Protein 6L1M (pdb70)

Foldseek 3Di:
DVDQVVVQVVLVVVVVVVVVDDPVQWAWLDDDPFKTKTWHQDPPDRRIKIKMKGKAQAAFPVLVVCCFQDDNVCVLQVQWDDKAFDADDDPFWGWIKIKGPDDPPQHIAMFTKIWGWDDDDQHIKIKIWGDDDDPDDVNHHHKTWHIKIWTWHQDPVGRSMIMIMIMTDIGSDDDDPVVSVSVVVVVSVVVRSVSSNVSD

InterPro domains:
  IPR002913 START domain [PF01852] (18-204)
  IPR002913 START domain [PS50848] (1-205)
  IPR002913 START domain [SM00234] (9-205)
  IPR023393 START-like domain superfamily [G3DSA:3.30.530.20] (8-205)
  IPR042555 StAR-related lipid transfer protein 4 [PTHR47006] (1-205)

GO terms:
  GO:0031410 cytoplasmic vesicle (C, IDA)
  GO:0005737 cytoplasm (C, IDA)
  GO:0005515 protein binding (F, IPI)
  GO:0015485 cholesterol binding (F, IDA)
  GO:0010879 cholesterol transport involved in cholesterol storage (P, IDA)
  GO:0032367 intracellular cholesterol transport (P, IDA)
  GO:0090205 positive regulation of cholesterol metabolic process (P, IDA)
  GO:0120020 cholesterol transfer activity (F, IDA)
  GO:0070508 cholesterol import (P, IDA)
  GO:0070859 positive regulation of bile acid biosynthetic process (P, IDA)
  GO:0005737 cytoplasm (C, EXP)
  GO:0070508 cholesterol import (P, EXP)
  GO:0120020 cholesterol transfer activity (F, EXP)

B-factor: mean 17.95, std 7.2, range [4.24, 49.07]

CATH classification: 3.30.530.20

Structure (mmCIF, N/CA/C/O backbone):
data_6L1M
#
_entry.id   6L1M
#
_cell.length_a   42.914
_cell.length_b   43.357
_cell.length_c   89.798
_cell.angle_alpha   90.000
_cell.angle_beta   90.000
_cell.angle_gamma   90.000
#
_symmetry.space_group_name_H-M   'P 21 21 21'
#
loop_
_entity.id
_entity.type
_entity.pdbx_description
1 polymer 'StAR-related lipid transfer protein 4'
2 water water
#
loop_
_atom_site.group_PDB
_atom_site.id
_atom_site.type_symbol
_atom_site.label_atom_id
_atom_site.label_alt_id
_atom_site.label_comp_id
_atom_site.label_asym_id
_atom_site.label_entity_id
_atom_site.label_seq_id
_atom_site.pdbx_PDB_ins_code
_atom_site.Cartn_x
_atom_site.Cartn_y
_atom_site.Cartn_z
_atom_site.occupancy
_atom_site.B_iso_or_equiv
_atom_site.auth_seq_id
_atom_site.auth_comp_id
_atom_site.auth_asym_id
_atom_site.auth_atom_id
_atom_site.pdbx_PDB_model_num
ATOM 1 N N . LEU A 1 9 ? 12.40405 20.54484 21.69477 1.000 29.31871 4 LEU A N 1
ATOM 2 C CA . LEU A 1 9 ? 13.33336 20.92507 20.64003 1.000 27.59621 4 LEU A CA 1
ATOM 3 C C . LEU A 1 9 ? 13.47473 22.43376 20.55409 1.000 26.43971 4 LEU A C 1
ATOM 4 O O . LEU A 1 9 ? 12.48979 23.16631 20.56375 1.000 34.67032 4 LEU A O 1
ATOM 9 N N . SER A 1 10 ? 14.71314 22.89224 20.45668 1.000 23.86289 5 SER A N 1
ATOM 10 C CA . SER A 1 10 ? 14.98709 24.31363 20.33300 1.000 24.94598 5 SER A CA 1
ATOM 11 C C . SER A 1 10 ? 15.14520 24.75180 18.88610 1.000 28.93707 5 SER A C 1
ATOM 12 O O . SER A 1 10 ? 14.90217 25.92272 18.57104 1.000 28.28153 5 SER A O 1
ATOM 15 N N . ASP A 1 11 ? 15.55141 23.83532 18.00179 1.000 21.62487 6 ASP A N 1
ATOM 16 C CA . ASP A 1 11 ? 15.85954 24.15696 16.60367 1.000 20.22761 6 ASP A CA 1
ATOM 17 C C . ASP A 1 11 ? 15.40867 22.95144 15.77483 1.000 20.72626 6 ASP A C 1
ATOM 18 O O . ASP A 1 11 ? 16.15712 21.98617 15.60393 1.000 19.16280 6 ASP A O 1
ATOM 23 N N . VAL A 1 12 ? 14.17462 23.02271 15.27359 1.000 20.03963 7 VAL A N 1
ATOM 24 C CA . VAL A 1 12 ? 13.57794 21.87367 14.60213 1.000 15.77516 7 VAL A CA 1
ATOM 25 C C . VAL A 1 12 ? 14.29121 21.58319 13.28844 1.000 17.60687 7 VAL A C 1
ATOM 26 O O . VAL A 1 12 ? 14.50970 20.41777 12.93157 1.000 16.76720 7 VAL A O 1
ATOM 30 N N . ALA A 1 13 ? 14.66026 22.63044 12.54481 1.000 17.97041 8 ALA A N 1
ATOM 31 C CA . ALA A 1 13 ? 15.28048 22.43556 11.23736 1.000 18.67332 8 ALA A CA 1
ATOM 32 C C . ALA A 1 13 ? 16.62485 21.73187 11.35378 1.000 17.19744 8 ALA A C 1
ATOM 33 O O . ALA A 1 13 ? 16.92768 20.82215 10.57313 1.000 17.83152 8 ALA A O 1
ATOM 35 N N . SER A 1 14 ? 17.46140 22.17235 12.29605 1.000 15.47346 9 SER A N 1
ATOM 36 C CA . SER A 1 14 ? 18.74792 21.51726 12.51321 1.000 18.31358 9 SER A CA 1
ATOM 37 C C . SER A 1 14 ? 18.56260 20.06788 12.93469 1.000 15.07118 9 SER A C 1
ATOM 38 O O . SER A 1 14 ? 19.29719 19.17901 12.48315 1.000 14.75674 9 SER A O 1
ATOM 41 N N . PHE A 1 15 ? 17.59135 19.81458 13.81331 1.000 15.39031 10 PHE A N 1
ATOM 42 C CA . PHE A 1 15 ? 17.33415 18.45260 14.26526 1.000 14.53574 10 PHE A CA 1
ATOM 43 C C . PHE A 1 15 ? 16.91588 17.56737 13.10109 1.000 12.54181 10 PHE A C 1
ATOM 44 O O . PHE A 1 15 ? 17.40337 16.43738 12.95875 1.000 15.39358 10 PHE A O 1
ATOM 52 N N . ALA A 1 16 ? 16.01814 18.07260 12.25085 1.000 13.28317 11 ALA A N 1
ATOM 53 C CA . ALA A 1 16 ? 15.53418 17.28471 11.12379 1.000 12.17625 11 ALA A CA 1
ATOM 54 C C . ALA A 1 16 ? 16.64972 16.99802 10.12822 1.000 13.52071 11 ALA A C 1
ATOM 55 O O . ALA A 1 16 ? 16.75939 15.87664 9.61510 1.000 13.03243 11 ALA A O 1
ATOM 57 N N . THR A 1 17 ? 17.48995 17.99751 9.85484 1.000 15.03266 12 THR A N 1
ATOM 58 C CA . THR A 1 17 ? 18.60070 17.81575 8.92554 1.000 14.00476 12 THR A CA 1
ATOM 59 C C . THR A 1 17 ? 19.59786 16.78069 9.44102 1.000 11.96049 12 THR A C 1
ATOM 60 O O . THR A 1 17 ? 20.09069 15.94095 8.67699 1.000 13.15044 12 THR A O 1
ATOM 64 N N . LYS A 1 18 ? 19.88705 16.80099 10.74199 1.000 11.83459 13 LYS A N 1
ATOM 65 C CA . LYS A 1 18 ? 20.80394 15.80549 11.28117 1.000 10.67871 13 LYS A CA 1
ATOM 66 C C . LYS A 1 18 ? 20.21415 14.40991 11.17513 1.000 12.35591 13 LYS A C 1
ATOM 67 O O . LYS A 1 18 ? 20.92577 13.45111 10.85648 1.000 11.96409 13 LYS A O 1
ATOM 73 N N . LEU A 1 19 ? 18.91303 14.28014 11.44359 1.000 11.22555 14 LEU A N 1
ATOM 74 C CA . LEU A 1 19 ? 18.26569 12.97400 11.39276 1.000 12.59978 14 LEU A CA 1
ATOM 75 C C . LEU A 1 19 ? 18.25725 12.41566 9.97284 1.000 10.91676 14 LEU A C 1
ATOM 76 O O . LEU A 1 19 ? 18.61115 11.24981 9.74546 1.000 10.71386 14 LEU A O 1
ATOM 81 N N . LYS A 1 20 ? 17.85147 13.24009 9.00626 1.000 9.75586 15 LYS A N 1
ATOM 82 C CA . LYS A 1 20 ? 17.85237 12.81636 7.60888 1.000 11.25830 15 LYS A CA 1
ATOM 83 C C . LYS A 1 20 ? 19.24565 12.36871 7.17029 1.000 13.41619 15 LYS A C 1
ATOM 84 O O . LYS A 1 20 ? 19.40087 11.32867 6.51721 1.000 10.33755 15 LYS A O 1
ATOM 90 N N . ASN A 1 21 ? 20.27537 13.13294 7.52896 1.000 10.97541 16 ASN A N 1
ATOM 91 C CA . ASN A 1 21 ? 21.61438 12.76279 7.09472 1.000 11.43383 16 ASN A CA 1
ATOM 92 C C . ASN A 1 21 ? 22.08385 11.48026 7.75904 1.000 11.60794 16 ASN A C 1
ATOM 93 O O . ASN A 1 21 ? 22.81630 10.69826 7.14375 1.000 11.44808 16 ASN A O 1
ATOM 98 N N . THR A 1 22 ? 21.67631 11.24496 9.00742 1.000 10.29555 17 THR A N 1
ATOM 99 C CA . THR A 1 22 ? 22.01480 9.98511 9.65429 1.000 9.66941 17 THR A CA 1
ATOM 100 C C . THR A 1 22 ? 21.40746 8.80969 8.89414 1.000 10.78515 17 THR A C 1
ATOM 101 O O . THR A 1 22 ? 22.07172 7.79169 8.67549 1.000 10.39216 17 THR A O 1
ATOM 105 N N . LEU A 1 23 ? 20.14887 8.94222 8.45911 1.000 11.33641 18 LEU A N 1
ATOM 106 C CA . LEU A 1 23 ? 19.51292 7.84232 7.74439 1.000 9.94498 18 LEU A CA 1
ATOM 107 C C . LEU A 1 23 ? 20.15785 7.62860 6.38256 1.000 10.80234 18 LEU A C 1
ATOM 108 O O . LEU A 1 23 ? 20.36084 6.48204 5.97001 1.000 10.12519 18 LEU A O 1
ATOM 113 N N . ILE A 1 24 ? 20.52393 8.71169 5.68624 1.000 10.61749 19 ILE A N 1
ATOM 114 C CA . ILE A 1 24 ? 21.21971 8.55036 4.40709 1.000 9.40639 19 ILE A CA 1
ATOM 115 C C . ILE A 1 24 ? 22.55304 7.84350 4.62033 1.000 11.49746 19 ILE A C 1
ATOM 116 O O . ILE A 1 24 ? 22.95378 6.98557 3.82367 1.000 11.92472 19 ILE A O 1
ATOM 121 N N . GLN A 1 25 ? 23.25237 8.17612 5.70876 1.000 10.58650 20 GLN A N 1
ATOM 122 C CA . GLN A 1 25 ? 24.47988 7.45611 6.03600 1.000 11.41295 20 GLN A CA 1
ATOM 123 C C . GLN A 1 25 ? 24.21502 5.96718 6.24594 1.000 10.84491 20 GLN A C 1
ATOM 124 O O . GLN A 1 25 ? 24.96479 5.11942 5.74016 1.000 11.61267 20 GLN A O 1
ATOM 130 N N . TYR A 1 26 ? 23.15234 5.62033 6.97684 1.000 8.85584 21 TYR A N 1
ATOM 131 C CA . TYR A 1 26 ? 22.84363 4.20471 7.16675 1.000 10.48447 21 TYR A CA 1
ATOM 132 C C . TYR A 1 26 ? 22.63036 3.51863 5.82694 1.000 10.36960 21 TYR A C 1
ATOM 133 O O . TYR A 1 26 ? 23.05943 2.37169 5.62365 1.000 11.00405 21 TYR A O 1
ATOM 142 N N . HIS A 1 27 ? 21.93690 4.20047 4.91276 1.000 9.56234 22 HIS A N 1
ATOM 143 C CA . HIS A 1 27 ? 21.59847 3.64138 3.61591 1.000 10.43129 22 HIS A CA 1
ATOM 144 C C . HIS A 1 27 ? 22.83155 3.46053 2.75311 1.000 11.85243 22 HIS A C 1
ATOM 145 O O . HIS A 1 27 ? 22.76264 2.76420 1.73609 1.000 16.32846 22 HIS A O 1
ATOM 152 N N . SER A 1 28 ? 23.95679 4.05014 3.15726 1.000 12.31141 23 SER A N 1
ATOM 153 C CA . SER A 1 28 ? 25.23566 3.91172 2.47658 1.000 13.69910 23 SER A CA 1
ATOM 154 C C . SER A 1 28 ? 26.14583 2.85754 3.09685 1.000 15.69487 23 SER A C 1
ATOM 155 O O . SER A 1 28 ? 27.23237 2.60647 2.55507 1.000 20.67919 23 SER A O 1
ATOM 158 N N . ILE A 1 29 ? 25.75178 2.23935 4.21332 1.000 15.47170 24 ILE A N 1
ATOM 159 C CA . ILE A 1 29 ? 26.60889 1.24297 4.85013 1.000 15.19637 24 ILE A CA 1
ATOM 160 C C . ILE A 1 29 ? 26.73668 0.03248 3.93529 1.000 17.89763 24 ILE A C 1
ATOM 161 O O . ILE A 1 29 ? 25.73992 -0.47612 3.40791 1.000 19.34511 24 ILE A O 1
ATOM 166 N N . GLU A 1 30 ? 27.96996 -0.43184 3.74376 1.000 20.95812 25 GLU A N 1
ATOM 167 C CA . GLU A 1 30 ? 28.28298 -1.48890 2.79138 1.000 25.20221 25 GLU A CA 1
ATOM 168 C C . GLU A 1 30 ? 27.92772 -2.87092 3.33763 1.000 22.82653 25 GLU A C 1
ATOM 169 O O . GLU A 1 30 ? 27.85465 -3.09471 4.55027 1.000 21.44651 25 GLU A O 1
ATOM 175 N N . GLU A 1 31 ? 27.72328 -3.81724 2.41468 1.000 21.87388 26 GLU A N 1
ATOM 176 C CA . GLU A 1 31 ? 27.08718 -5.07151 2.80624 1.000 25.57066 26 GLU A CA 1
ATOM 177 C C . GLU A 1 31 ? 27.96560 -5.92768 3.71158 1.000 25.31168 26 GLU A C 1
ATOM 178 O O . GLU A 1 31 ? 27.42902 -6.75851 4.45327 1.000 24.19709 26 GLU A O 1
ATOM 184 N N . ASP A 1 32 ? 29.28749 -5.73240 3.70878 1.000 21.74974 27 ASP A N 1
ATOM 185 C CA . ASP A 1 32 ? 30.10613 -6.51989 4.62329 1.000 22.58142 27 ASP A CA 1
ATOM 186 C C . ASP A 1 32 ? 29.94084 -6.09454 6.08332 1.000 24.02462 27 ASP A C 1
ATOM 187 O O . ASP A 1 32 ? 30.41106 -6.80768 6.97801 1.000 24.30493 27 ASP A O 1
ATOM 192 N N . LYS A 1 33 ? 29.26745 -4.97663 6.35721 1.000 19.42151 28 LYS A N 1
ATOM 193 C CA . LYS A 1 33 ? 28.95678 -4.61074 7.73031 1.000 17.85202 28 LYS A CA 1
ATOM 194 C C . LYS A 1 33 ? 27.66134 -5.23308 8.23520 1.000 18.49186 28 LYS A C 1
ATOM 195 O O . LYS A 1 33 ? 27.36362 -5.12116 9.42882 1.000 19.96522 28 LYS A O 1
ATOM 201 N N . TRP A 1 34 ? 26.89329 -5.88605 7.37527 1.000 14.73295 29 TRP A N 1
ATOM 202 C CA . TRP A 1 34 ? 25.59082 -6.41821 7.75071 1.000 15.96435 29 TRP A CA 1
ATOM 203 C C . TRP A 1 34 ? 25.65858 -7.93396 7.88096 1.000 19.70768 29 TRP A C 1
ATOM 204 O O . TRP A 1 34 ? 26.35827 -8.59965 7.11061 1.000 21.14702 29 TRP A O 1
ATOM 215 N N . ARG A 1 35 ? 24.91494 -8.47463 8.84179 1.000 15.92591 30 ARG A N 1
ATOM 216 C CA . ARG A 1 35 ? 24.74533 -9.91083 9.01044 1.000 18.20675 30 ARG A CA 1
ATOM 217 C C . ARG A 1 35 ? 23.26865 -10.24427 8.85994 1.000 15.97105 30 ARG A C 1
ATOM 218 O O . ARG A 1 35 ? 22.41348 -9.54342 9.40375 1.000 15.47354 30 ARG A O 1
ATOM 226 N N . VAL A 1 36 ? 22.96215 -11.31384 8.12652 1.000 17.31310 31 VAL A N 1
ATOM 227 C CA . VAL A 1 36 ? 21.56591 -11.69346 7.93643 1.000 13.44609 31 VAL A CA 1
ATOM 228 C C . VAL A 1 36 ? 20.98168 -12.16531 9.26021 1.000 16.45988 31 VAL A C 1
ATOM 229 O O . VAL A 1 36 ? 21.56264 -13.01391 9.95008 1.000 16.80138 31 VAL A O 1
ATOM 233 N N . ALA A 1 37 ? 19.82346 -11.61651 9.62430 1.000 11.97456 32 ALA A N 1
ATOM 234 C CA . ALA A 1 37 ? 19.10604 -12.03200 10.81981 1.000 14.30353 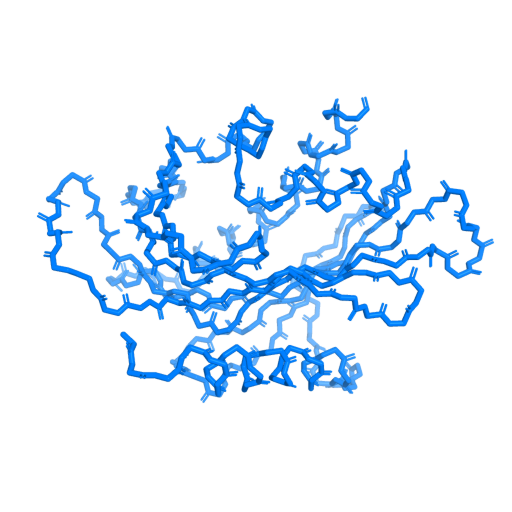32 ALA A CA 1
ATOM 235 C C . ALA A 1 37 ? 17.88236 -12.87878 10.51992 1.000 17.32292 32 ALA A C 1
ATOM 236 O O . ALA A 1 37 ? 17.60404 -13.83233 11.24753 1.000 21.38831 32 ALA A O 1
ATOM 238 N N . LYS A 1 38 ? 17.14207 -12.55720 9.46253 1.000 13.04365 33 LYS A N 1
ATOM 239 C CA . LYS A 1 38 ? 15.96833 -13.33082 9.09085 1.000 14.12739 33 LYS A CA 1
ATOM 240 C C . LYS A 1 38 ? 15.76883 -13.19312 7.59488 1.000 17.56917 33 LYS A C 1
ATOM 241 O O . LYS A 1 38 ? 15.87235 -12.09350 7.05543 1.000 14.96098 33 LYS A O 1
ATOM 247 N N . LYS A 1 39 ? 15.48542 -14.30687 6.92715 1.000 19.88473 34 LYS A N 1
ATOM 248 C CA . LYS A 1 39 ? 15.24650 -14.29739 5.49028 1.000 17.47432 34 LYS A CA 1
ATOM 249 C C . LYS A 1 39 ? 13.97798 -15.08221 5.21312 1.000 20.17714 34 LYS A C 1
ATOM 250 O O . LYS A 1 39 ? 13.88608 -16.25912 5.57482 1.000 22.77960 34 LYS A O 1
ATOM 256 N N . THR A 1 40 ? 12.99622 -14.42577 4.61198 1.000 16.69334 35 THR A N 1
ATOM 257 C CA . THR A 1 40 ? 11.82946 -15.09007 4.05175 1.000 19.23532 35 THR A CA 1
ATOM 258 C C . THR A 1 40 ? 11.92206 -14.99739 2.53609 1.000 20.44255 35 THR A C 1
ATOM 259 O O . THR A 1 40 ? 12.88327 -14.45419 1.98497 1.000 19.28016 35 THR A O 1
ATOM 263 N N . LYS A 1 41 ? 10.91011 -15.52413 1.84642 1.000 18.40933 36 LYS A N 1
ATOM 264 C CA . LYS A 1 41 ? 11.03984 -15.50404 0.39806 1.000 21.55301 36 LYS A CA 1
ATOM 265 C C . LYS A 1 41 ? 10.87849 -14.10745 -0.18802 1.000 22.71614 36 LYS A C 1
ATOM 266 O O . LYS A 1 41 ? 11.26640 -13.89699 -1.34187 1.000 24.50157 36 LYS A O 1
ATOM 272 N N . ASP A 1 42 ? 10.34544 -13.13834 0.56410 1.000 17.99913 37 ASP A N 1
ATOM 273 C CA . ASP A 1 42 ? 10.25233 -11.80266 -0.01287 1.000 19.84509 37 ASP A CA 1
ATOM 274 C C . ASP A 1 42 ? 10.55382 -10.67450 0.96844 1.000 20.13555 37 ASP A C 1
ATOM 275 O O . ASP A 1 42 ? 10.23450 -9.51838 0.66587 1.000 17.74804 37 ASP A O 1
ATOM 280 N N . VAL A 1 43 ? 11.15239 -10.96275 2.12316 1.000 14.29183 38 VAL A N 1
ATOM 281 C CA . VAL A 1 43 ? 11.69812 -9.93409 3.00357 1.000 13.50359 38 VAL A CA 1
ATOM 282 C C . VAL A 1 43 ? 13.02573 -10.45440 3.53593 1.000 14.22725 38 VAL A C 1
ATOM 283 O O . VAL A 1 43 ? 13.13847 -11.63338 3.88452 1.000 17.60683 38 VAL A O 1
ATOM 287 N N . THR A 1 44 ? 14.03479 -9.59096 3.59821 1.000 12.10745 39 THR A N 1
ATOM 288 C CA . THR A 1 44 ? 15.27575 -9.93842 4.27385 1.000 10.50630 39 THR A CA 1
ATOM 289 C C . THR A 1 44 ? 15.53512 -8.92529 5.37531 1.000 12.58312 39 THR A C 1
ATOM 290 O O . THR A 1 44 ? 15.29338 -7.72975 5.19228 1.000 12.86249 39 THR A O 1
ATOM 294 N N . VAL A 1 45 ? 16.01018 -9.41531 6.51885 1.000 10.75546 40 VAL A N 1
ATOM 295 C CA . VAL A 1 45 ? 16.36936 -8.57742 7.66068 1.000 9.23421 40 VAL A CA 1
ATOM 296 C C . VAL A 1 45 ? 17.83927 -8.80675 7.99532 1.000 12.99957 40 VAL A C 1
ATOM 297 O O . VAL A 1 45 ? 18.26368 -9.95354 8.17983 1.000 13.37473 40 VAL A O 1
ATOM 301 N N . TRP A 1 46 ? 18.61151 -7.72090 8.07371 1.000 9.99533 41 TRP A N 1
ATOM 302 C CA . TRP A 1 46 ? 20.00503 -7.76980 8.50743 1.000 11.29447 41 TRP A CA 1
ATOM 303 C C . TRP A 1 46 ? 20.18724 -7.02049 9.82438 1.000 11.88819 41 TRP A C 1
ATOM 304 O O . TRP A 1 46 ? 19.33936 -6.22831 10.23786 1.000 12.13433 41 TRP A O 1
ATOM 315 N N . ARG A 1 47 ? 21.31934 -7.27257 10.47958 1.000 9.94364 42 ARG A N 1
ATOM 316 C CA . ARG A 1 47 ? 21.62234 -6.66020 11.76930 1.000 14.53697 42 ARG A CA 1
ATOM 317 C C . ARG A 1 47 ? 23.08197 -6.22154 11.78952 1.000 13.03147 42 ARG A C 1
ATOM 318 O O . ARG A 1 47 ? 23.93835 -6.86267 11.17632 1.000 12.96441 42 ARG A O 1
ATOM 326 N N . LYS A 1 48 ? 23.36464 -5.12500 12.49490 1.000 11.54300 43 LYS A N 1
ATOM 327 C CA . LYS A 1 48 ? 24.73954 -4.74351 12.80893 1.000 11.84851 43 LYS A CA 1
ATOM 328 C C . LYS A 1 48 ? 24.75592 -4.07922 14.17702 1.000 10.61025 43 LYS A C 1
ATOM 329 O O . LYS A 1 48 ? 23.71681 -3.61741 14.65486 1.000 10.71957 43 LYS A O 1
ATOM 335 N N . PRO A 1 49 ? 25.90940 -4.03331 14.84614 1.000 12.03166 44 PRO A N 1
ATOM 336 C CA . PRO A 1 49 ? 25.95225 -3.33004 16.13533 1.000 12.31242 44 PRO A CA 1
ATOM 337 C C . PRO A 1 49 ? 25.65566 -1.84856 15.95253 1.000 12.68018 44 PRO A C 1
ATOM 338 O O . PRO A 1 49 ? 26.06537 -1.22856 14.97006 1.000 13.92686 44 PRO A O 1
ATOM 342 N N . SER A 1 50 ? 24.92751 -1.29233 16.91370 1.000 13.79389 45 SER A N 1
ATOM 343 C CA . SER A 1 50 ? 24.55712 0.11630 16.89875 1.000 10.67097 45 SER A CA 1
ATOM 344 C C . SER A 1 50 ? 25.66412 0.98621 17.47621 1.000 12.95709 45 SER A C 1
ATOM 345 O O . SER A 1 50 ? 26.33990 0.59336 18.42585 1.000 14.96851 45 SER A O 1
ATOM 348 N N . GLU A 1 51 ? 25.81987 2.18764 16.92600 1.000 15.75787 46 GLU A N 1
ATOM 349 C CA . GLU A 1 51 ? 26.68003 3.20133 17.52217 1.000 18.17828 46 GLU A CA 1
ATOM 350 C C . GLU A 1 51 ? 25.93126 4.09512 18.49973 1.000 17.85088 46 GLU A C 1
ATOM 351 O O . GLU A 1 51 ? 26.53119 5.02521 19.05657 1.000 19.57497 46 GLU A O 1
ATOM 357 N N . GLU A 1 52 ? 24.63892 3.83803 18.72131 1.000 15.00223 47 GLU A N 1
ATOM 358 C CA . GLU A 1 52 ? 23.79565 4.71909 19.50948 1.000 14.90235 47 GLU A CA 1
ATOM 359 C C . GLU A 1 52 ? 23.46249 4.16762 20.88510 1.000 14.26220 47 GLU A C 1
ATOM 360 O O . GLU A 1 52 ? 23.04276 4.94110 21.75178 1.000 16.43698 47 GLU A O 1
ATOM 366 N N . PHE A 1 53 ? 23.61566 2.86355 21.09607 1.000 12.87324 48 PHE A N 1
ATOM 367 C CA . PHE A 1 53 ? 23.31686 2.23089 22.37728 1.000 16.97584 48 PHE A CA 1
ATOM 368 C C . PHE A 1 53 ? 23.93238 0.83692 22.35325 1.000 12.75784 48 PHE A C 1
ATOM 369 O O . PHE A 1 53 ? 24.64860 0.47130 21.41302 1.000 15.35035 48 PHE A O 1
ATOM 377 N N . ASN A 1 54 ? 23.68378 0.07175 23.42198 1.000 15.05637 49 ASN A N 1
ATOM 378 C CA . ASN A 1 54 ? 24.35104 -1.21646 23.59714 1.000 16.42457 49 ASN A CA 1
ATOM 379 C C . ASN A 1 54 ? 23.82023 -2.31202 22.67593 1.000 20.37757 49 ASN A C 1
ATOM 380 O O . ASN A 1 54 ? 24.40191 -3.40273 22.65236 1.000 28.14273 49 ASN A O 1
ATOM 385 N N . GLY A 1 55 ? 22.77397 -2.04865 21.90010 1.000 14.36667 50 GLY A N 1
ATOM 386 C CA . GLY A 1 55 ? 22.12585 -3.05750 21.07994 1.000 13.13555 50 GLY A CA 1
ATOM 387 C C . GLY A 1 55 ? 22.41168 -2.91622 19.59689 1.000 13.02665 50 GLY A C 1
ATOM 388 O O . GLY A 1 55 ? 23.52688 -2.54694 19.20781 1.000 13.45466 50 GLY A O 1
ATOM 389 N N . TYR A 1 56 ? 21.41934 -3.19934 18.75862 1.000 12.76335 51 TYR A N 1
ATOM 390 C CA . TYR A 1 56 ? 21.65827 -3.40300 17.33728 1.000 13.00001 51 TYR A CA 1
ATOM 391 C C . TYR A 1 56 ? 20.79324 -2.50008 16.47401 1.000 10.62568 51 TYR A C 1
ATOM 392 O O . TYR A 1 56 ? 19.71189 -2.05086 16.87558 1.000 12.15055 51 TYR A O 1
ATOM 401 N N . LEU A 1 57 ? 21.32268 -2.22067 15.28897 1.000 10.99233 52 LEU A N 1
ATOM 402 C CA . LEU A 1 57 ? 20.59849 -1.59670 14.19181 1.000 9.91623 52 LEU A CA 1
ATOM 403 C C . LEU A 1 57 ? 20.16279 -2.68907 13.22507 1.000 11.95291 52 LEU A C 1
ATOM 404 O O . LEU A 1 57 ? 20.98428 -3.51187 12.80528 1.000 11.64873 52 LEU A O 1
ATOM 409 N N . TYR A 1 58 ? 18.87556 -2.70301 12.88456 1.000 9.69658 53 TYR A N 1
ATOM 410 C CA . TYR A 1 58 ? 18.31466 -3.65566 11.92974 1.000 9.24408 53 TYR A CA 1
ATOM 411 C C . TYR A 1 58 ? 17.99083 -2.96423 10.61167 1.000 12.00198 53 TYR A C 1
ATOM 412 O O . TYR A 1 58 ? 17.54226 -1.81735 10.60138 1.000 12.42099 53 TYR A O 1
ATOM 421 N N . LYS A 1 59 ? 18.22093 -3.67495 9.50485 1.000 10.65539 54 LYS A N 1
ATOM 422 C CA . LYS A 1 59 ? 17.85060 -3.23598 8.16157 1.000 9.72300 54 LYS A CA 1
ATOM 423 C C . LYS A 1 59 ? 16.91057 -4.27181 7.56293 1.000 11.81137 54 LYS A C 1
ATOM 424 O O . LYS A 1 59 ? 17.16585 -5.47480 7.66435 1.000 13.15188 54 LYS A O 1
ATOM 430 N N . ALA A 1 60 ? 15.81188 -3.81657 6.95941 1.000 9.49061 55 ALA A N 1
ATOM 431 C CA . ALA A 1 60 ? 14.91198 -4.71789 6.25981 1.000 10.68589 55 ALA A CA 1
ATOM 432 C C . ALA A 1 60 ? 14.73861 -4.22515 4.83436 1.000 10.48666 55 ALA A C 1
ATOM 433 O O . ALA A 1 60 ? 14.78177 -3.02266 4.56767 1.000 10.37934 55 ALA A O 1
ATOM 435 N N . GLN A 1 61 ? 14.55349 -5.16351 3.91448 1.000 10.33906 56 GLN A N 1
ATOM 436 C CA . GLN A 1 61 ? 14.31325 -4.78719 2.53199 1.000 9.37888 56 GLN A CA 1
ATOM 437 C C . GLN A 1 61 ? 13.31386 -5.74440 1.90920 1.000 11.63068 56 GLN A C 1
ATOM 438 O O . GLN A 1 61 ? 13.35255 -6.94980 2.16935 1.000 12.64693 56 GLN A O 1
ATOM 444 N N . GLY A 1 62 ? 12.41822 -5.19301 1.09802 1.000 11.32584 57 GLY A N 1
ATOM 445 C CA . GLY A 1 62 ? 11.44257 -5.99420 0.38701 1.000 11.31282 57 GLY A CA 1
ATOM 446 C C . GLY A 1 62 ? 10.68325 -5.14507 -0.60590 1.000 10.53935 57 GLY A C 1
ATOM 447 O O . GLY A 1 62 ? 10.65106 -3.91514 -0.50846 1.000 10.53606 57 GLY A O 1
ATOM 448 N N . VAL A 1 63 ? 10.06435 -5.81902 -1.55869 1.000 10.88878 58 VAL A N 1
ATOM 449 C CA . VAL A 1 63 ? 9.32225 -5.15168 -2.62481 1.000 11.33359 58 VAL A CA 1
ATOM 450 C C . VAL A 1 63 ? 7.86653 -4.97930 -2.21604 1.000 14.09995 58 VAL A C 1
ATOM 451 O O . VAL A 1 63 ? 7.27705 -5.85100 -1.56235 1.000 16.25900 58 VAL A O 1
ATOM 455 N N . ILE A 1 64 ? 7.28154 -3.84490 -2.60421 1.000 11.48071 59 ILE A N 1
ATOM 456 C CA . ILE A 1 64 ? 5.87380 -3.53311 -2.37821 1.000 11.73276 59 ILE A CA 1
ATOM 457 C C . ILE A 1 64 ? 5.24092 -3.24717 -3.73355 1.000 14.61284 59 ILE A C 1
ATOM 458 O O . ILE A 1 64 ? 5.80912 -2.49296 -4.52776 1.000 13.19984 59 ILE A O 1
ATOM 463 N N . ASP A 1 65 ? 4.06357 -3.83040 -3.99258 1.000 15.48278 60 ASP A N 1
ATOM 464 C CA . ASP A 1 65 ? 3.40178 -3.68119 -5.29846 1.000 18.78219 60 ASP A CA 1
ATOM 465 C C . ASP A 1 65 ? 2.51422 -2.43462 -5.30596 1.000 17.66186 60 ASP A C 1
ATOM 466 O O . ASP A 1 65 ? 1.28562 -2.48979 -5.40880 1.000 21.07265 60 ASP A O 1
ATOM 471 N N . ASP A 1 66 ? 3.17578 -1.28587 -5.20141 1.000 14.95567 61 ASP A N 1
ATOM 472 C CA . ASP A 1 66 ? 2.52758 0.01921 -5.21096 1.000 14.12128 61 ASP A CA 1
ATOM 473 C C . ASP A 1 66 ? 3.61366 1.03728 -5.52762 1.000 12.43151 61 ASP A C 1
ATOM 474 O O . ASP A 1 66 ? 4.79675 0.69962 -5.59193 1.000 12.59857 61 ASP A O 1
ATOM 479 N N . LEU A 1 67 ? 3.19986 2.28581 -5.70921 1.000 13.42287 62 LEU A N 1
ATOM 480 C CA . LEU A 1 67 ? 4.10334 3.38530 -6.01092 1.000 13.32510 62 LEU A CA 1
ATOM 481 C C . LEU A 1 67 ? 4.45679 4.16058 -4.73982 1.000 11.25180 62 LEU A C 1
ATOM 482 O O . LEU A 1 67 ? 3.82609 4.02879 -3.69322 1.000 13.87796 62 LEU A O 1
ATOM 487 N N . VAL A 1 68 ? 5.47190 5.01525 -4.85949 1.000 11.58589 63 VAL A N 1
ATOM 488 C CA . VAL A 1 68 ? 6.16871 5.51050 -3.67304 1.000 12.02506 63 VAL A CA 1
ATOM 489 C C . VAL A 1 68 ? 5.28689 6.43230 -2.83756 1.000 11.84939 63 VAL A C 1
ATOM 490 O O . VAL A 1 68 ? 5.30419 6.37467 -1.59859 1.000 12.24567 63 VAL A O 1
ATOM 494 N N . TYR A 1 69 ? 4.54493 7.33461 -3.48433 1.000 12.58487 64 TYR A N 1
ATOM 495 C CA . TYR A 1 69 ? 3.82113 8.34164 -2.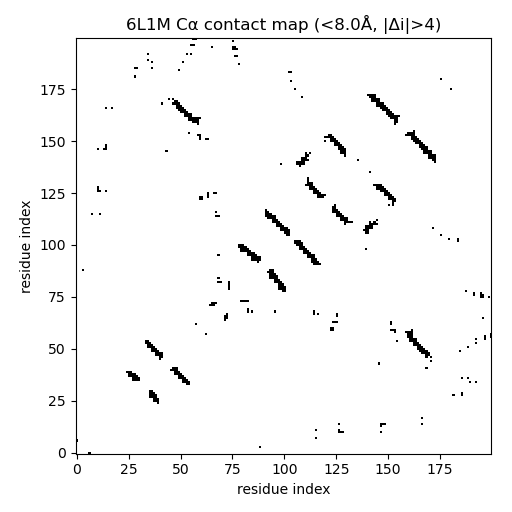71406 1.000 13.17128 64 TYR A CA 1
ATOM 496 C C . TYR A 1 69 ? 2.70763 7.71740 -1.88346 1.000 15.39062 64 TYR A C 1
ATOM 497 O O . TYR A 1 69 ? 2.52226 8.08486 -0.71550 1.000 16.64680 64 TYR A O 1
ATOM 506 N N . SER A 1 70 ? 1.96273 6.76264 -2.45103 1.000 13.06820 65 SER A N 1
ATOM 507 C CA . SER A 1 70 ? 0.90898 6.13023 -1.66573 1.000 15.12654 65 SER A CA 1
ATOM 508 C C . SER A 1 70 ? 1.48403 5.23433 -0.56675 1.000 14.68418 65 SER A C 1
ATOM 509 O O . SER A 1 70 ? 0.91927 5.17399 0.53186 1.000 13.93297 65 SER A O 1
ATOM 512 N N . ILE A 1 71 ? 2.61573 4.56179 -0.81967 1.000 12.52097 66 ILE A N 1
ATOM 513 C CA . ILE A 1 71 ? 3.23691 3.75539 0.23360 1.000 10.58539 66 ILE A CA 1
ATOM 514 C C . ILE A 1 71 ? 3.62017 4.63358 1.41739 1.000 10.82840 66 ILE A C 1
ATOM 515 O O . ILE A 1 71 ? 3.32862 4.30772 2.57719 1.000 12.18388 66 ILE A O 1
ATOM 520 N N . ILE A 1 72 ? 4.30853 5.74476 1.14891 1.000 10.49108 67 ILE A N 1
ATOM 521 C CA . ILE A 1 72 ? 4.76172 6.58117 2.25801 1.000 12.03726 67 ILE A CA 1
ATOM 522 C C . ILE A 1 72 ? 3.57772 7.23604 2.95914 1.000 14.51595 67 ILE A C 1
ATOM 523 O O . ILE A 1 72 ? 3.61289 7.44510 4.17781 1.000 14.28593 67 ILE A O 1
ATOM 528 N N . ASP A 1 73 ? 2.48809 7.52178 2.23248 1.000 14.26643 68 ASP A N 1
ATOM 529 C CA . ASP A 1 73 ? 1.29714 8.02436 2.90995 1.000 14.94277 68 ASP A CA 1
ATOM 530 C C . ASP A 1 73 ? 0.73710 6.99595 3.88701 1.000 13.79922 68 ASP A C 1
ATOM 531 O O . ASP A 1 73 ? 0.21081 7.36410 4.94254 1.000 15.46892 68 ASP A O 1
ATOM 536 N N . HIS A 1 74 ? 0.88542 5.70903 3.57572 1.000 12.31497 69 HIS A N 1
ATOM 537 C CA . HIS A 1 74 ? 0.44761 4.65478 4.48398 1.000 14.54207 69 HIS A CA 1
ATOM 538 C C . HIS A 1 74 ? 1.37085 4.51162 5.68660 1.000 13.76249 69 HIS A C 1
ATOM 539 O O . HIS A 1 74 ? 0.93672 4.03839 6.74282 1.000 14.24229 69 HIS A O 1
ATOM 546 N N . ILE A 1 75 ? 2.63965 4.89721 5.55377 1.000 12.87914 70 ILE A N 1
ATOM 547 C CA . ILE A 1 75 ? 3.61778 4.63999 6.61059 1.000 12.58823 70 ILE A CA 1
ATOM 548 C C . ILE A 1 75 ? 3.71716 5.80557 7.58155 1.000 13.10373 70 ILE A C 1
ATOM 549 O O . ILE A 1 75 ? 3.88516 5.60537 8.79320 1.000 15.53057 70 ILE A O 1
ATOM 554 N N . ARG A 1 76 ? 3.62256 7.02580 7.06352 1.000 14.14542 71 ARG A N 1
ATOM 555 C CA . ARG A 1 76 ? 3.81855 8.20379 7.88821 1.000 15.34988 71 ARG A CA 1
ATOM 556 C C . ARG A 1 76 ? 2.72619 8.28311 8.95262 1.000 14.16709 71 ARG A C 1
ATOM 557 O O . ARG A 1 76 ? 1.66925 7.65809 8.82330 1.000 15.57975 71 ARG A O 1
ATOM 565 N N . PRO A 1 77 ? 2.96742 9.04341 10.01831 1.000 14.59430 72 PRO A N 1
ATOM 566 C CA . PRO A 1 77 ? 1.95403 9.17410 11.07569 1.000 17.17739 72 PRO A CA 1
ATOM 567 C C . PRO A 1 77 ? 0.62894 9.67124 10.51646 1.000 19.47309 72 PRO A C 1
ATOM 568 O O . PRO A 1 77 ? 0.56614 10.69496 9.83023 1.000 22.15461 72 PRO A O 1
ATOM 572 N N . GLY A 1 78 ? -0.42990 8.92017 10.80312 1.000 16.26917 73 GLY A N 1
ATOM 573 C CA . GLY A 1 78 ? -1.74115 9.20315 10.27693 1.000 18.69587 73 GLY A CA 1
ATOM 574 C C . GLY A 1 78 ? -2.70714 8.06832 10.54814 1.000 19.52416 73 GLY A C 1
ATOM 575 O O . GLY A 1 78 ? -2.34509 7.02373 11.10490 1.000 18.15500 73 GLY A O 1
ATOM 576 N N . PRO A 1 79 ? -3.96787 8.25529 10.15849 1.000 21.10348 74 PRO A N 1
ATOM 577 C CA . PRO A 1 79 ? -4.97214 7.21124 10.41804 1.000 21.32317 74 PRO A CA 1
ATOM 578 C C . PRO A 1 79 ? -4.72094 5.92182 9.66565 1.000 16.36487 74 PRO A C 1
ATOM 579 O O . PRO A 1 79 ? -5.07341 4.84614 10.17218 1.000 18.92134 74 PRO A O 1
ATOM 583 N N . SER A 1 80 ? -4.14287 5.99544 8.46536 1.000 17.33163 75 SER A N 1
ATOM 584 C CA . SER A 1 80 ? -3.89924 4.78751 7.68767 1.000 19.75392 75 SER A CA 1
ATOM 585 C C . SER A 1 80 ? -2.91770 3.87246 8.40375 1.000 15.97980 75 SER A C 1
ATOM 586 O O . SER A 1 80 ? -3.18621 2.67702 8.57961 1.000 16.31466 75 SER A O 1
ATOM 589 N N . ARG A 1 81 ? -1.78708 4.43129 8.85302 1.000 14.56167 76 ARG A N 1
ATOM 590 C CA . ARG A 1 81 ? -0.76410 3.63589 9.52877 1.000 14.39523 76 ARG A CA 1
ATOM 591 C C . ARG A 1 81 ? -1.35567 2.84799 10.69035 1.000 12.54363 76 ARG A C 1
ATOM 592 O O . ARG A 1 81 ? -1.11679 1.64072 10.82444 1.000 16.35624 76 ARG A O 1
ATOM 600 N N . LEU A 1 82 ? -2.13359 3.51758 11.54451 1.000 14.62575 77 LEU A N 1
ATOM 601 C CA . LEU A 1 82 ? -2.72943 2.83365 12.68979 1.000 13.36994 77 LEU A CA 1
ATOM 602 C C . LEU A 1 82 ? -3.69542 1.73987 12.25418 1.000 14.78959 77 LEU A C 1
ATOM 603 O O . LEU A 1 82 ? -3.78427 0.69525 12.90748 1.000 17.36944 77 LEU A O 1
ATOM 608 N N . ASP A 1 83 ? -4.38917 1.94072 11.13264 1.000 15.46553 78 ASP A N 1
ATOM 609 C CA . ASP A 1 83 ? -5.39512 0.97924 10.69632 1.000 18.44447 78 ASP A CA 1
ATOM 610 C C . ASP A 1 83 ? -4.76592 -0.33313 10.23253 1.000 19.90864 78 ASP A C 1
ATOM 611 O O . ASP A 1 83 ? -5.24013 -1.41475 10.59623 1.000 18.70150 78 ASP A O 1
ATOM 616 N N . TRP A 1 84 ? -3.71299 -0.27345 9.40605 1.000 15.46288 79 TRP A N 1
ATOM 617 C CA . TRP A 1 84 ? -3.21747 -1.51810 8.81991 1.000 14.28881 79 TRP A CA 1
ATOM 618 C C . TRP A 1 84 ? -2.10462 -2.17444 9.63335 1.000 16.68233 79 TRP A C 1
ATOM 619 O O . TRP A 1 84 ? -1.89742 -3.38694 9.50525 1.000 15.28231 79 TRP A O 1
ATOM 630 N N . ASP A 1 85 ? -1.38262 -1.41553 10.45037 1.000 15.05565 80 ASP A N 1
ATOM 631 C CA . ASP A 1 85 ? -0.22928 -1.94191 11.18293 1.000 13.27660 80 ASP A CA 1
ATOM 632 C C . ASP A 1 85 ? -0.75152 -2.70996 12.39409 1.000 14.26531 80 ASP A C 1
ATOM 633 O O . ASP A 1 85 ? -1.13540 -2.11362 13.40080 1.000 13.98512 80 ASP A O 1
ATOM 638 N N . SER A 1 86 ? -0.71944 -4.04704 12.31976 1.000 14.59054 81 SER A N 1
ATOM 639 C CA . SER A 1 86 ? -1.39706 -4.85126 13.33394 1.000 17.03349 81 SER A CA 1
ATOM 640 C C . SER A 1 86 ? -0.73219 -4.75412 14.70648 1.000 13.55767 81 SER A C 1
ATOM 641 O O . SER A 1 86 ? -1.40923 -4.93109 15.72218 1.000 16.25280 81 SER A O 1
ATOM 644 N N . LEU A 1 87 ? 0.57258 -4.47664 14.76851 1.000 12.91008 82 LEU A N 1
ATOM 645 C CA . LEU A 1 87 ? 1.24416 -4.36040 16.05936 1.000 13.09666 82 LEU A CA 1
ATOM 646 C C . LEU A 1 87 ? 0.92611 -3.04866 16.76384 1.000 13.04325 82 LEU A C 1
ATOM 647 O O . LEU A 1 87 ? 1.00343 -2.98272 17.99357 1.000 12.62058 82 LEU A O 1
ATOM 652 N N . MET A 1 88 ? 0.53001 -2.01929 16.02037 1.000 12.50773 83 MET A N 1
ATOM 653 C CA . MET A 1 88 ? 0.32102 -0.70230 16.60419 1.000 13.71869 83 MET A CA 1
ATOM 654 C C . MET A 1 88 ? -1.07894 -0.61960 17.21370 1.000 13.17005 83 MET A C 1
ATOM 655 O O . MET A 1 88 ? -2.08343 -0.84043 16.52016 1.000 14.10101 83 MET A O 1
ATOM 660 N N . THR A 1 89 ? -1.14366 -0.30616 18.51056 1.000 12.65518 84 THR A N 1
ATOM 661 C CA . THR A 1 89 ? -2.41443 -0.25925 19.22225 1.000 13.01750 84 THR A CA 1
ATOM 662 C C . THR A 1 89 ? -2.94610 1.15103 19.41980 1.000 15.59946 84 THR A C 1
ATOM 663 O O . THR A 1 89 ? -4.13811 1.30795 19.72053 1.000 17.29274 84 THR A O 1
ATOM 667 N N . SER A 1 90 ? -2.11145 2.17310 19.24358 1.000 11.45117 85 SER A N 1
ATOM 668 C CA . SER A 1 90 ? -2.57976 3.55020 19.28376 1.000 10.79169 85 SER A CA 1
ATOM 669 C C . SER A 1 90 ? -1.55442 4.44028 18.60119 1.000 13.11970 85 SER A C 1
ATOM 670 O O . SER A 1 90 ? -0.38024 4.08287 18.46716 1.000 11.39702 85 SER A O 1
ATOM 673 N N . LEU A 1 91 ? -2.02510 5.60562 18.16159 1.000 14.10798 86 LEU A N 1
ATOM 674 C CA . LEU A 1 91 ? -1.17783 6.59042 17.49884 1.000 13.49872 86 LEU A CA 1
ATOM 675 C C . LEU A 1 91 ? -1.75682 7.96343 17.79520 1.000 15.22971 86 LEU A C 1
ATOM 676 O O . LEU A 1 91 ? -2.91640 8.23747 17.46634 1.000 17.30058 86 LEU A O 1
ATOM 681 N N . ASP A 1 92 ? -0.94397 8.82125 18.39654 1.000 14.10441 87 ASP A N 1
ATOM 682 C CA . ASP A 1 92 ? -1.32869 10.18511 18.71751 1.000 14.65928 87 ASP A CA 1
ATOM 683 C C . ASP A 1 92 ? -0.32675 11.15116 18.11446 1.000 14.45125 87 ASP A C 1
ATOM 684 O O . ASP A 1 92 ? 0.87201 10.86459 18.07172 1.000 15.80660 87 ASP A O 1
ATOM 689 N N . ILE A 1 93 ? -0.81718 12.29423 17.64853 1.000 12.80756 88 ILE A N 1
ATOM 690 C CA . ILE A 1 93 ? 0.04954 13.41179 17.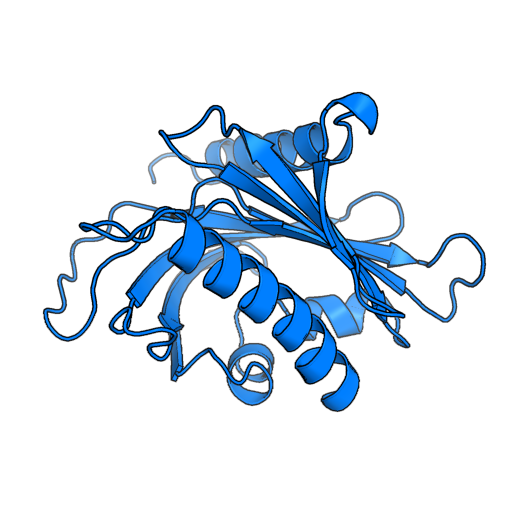28609 1.000 11.99139 88 ILE A CA 1
ATOM 691 C C . ILE A 1 93 ? 0.19317 14.30277 18.51240 1.000 13.12739 88 ILE A C 1
ATOM 692 O O . ILE A 1 93 ? -0.80405 14.75408 19.08462 1.000 14.70685 88 ILE A O 1
ATOM 697 N N . LEU 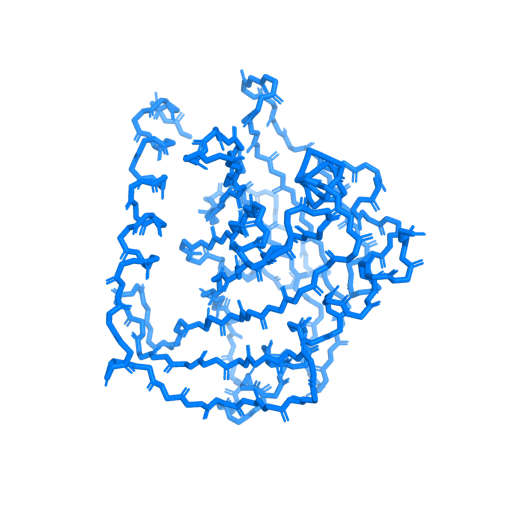A 1 94 ? 1.43347 14.53001 18.94373 1.000 11.66978 89 LEU A N 1
ATOM 698 C CA . LEU A 1 94 ? 1.66696 15.32405 20.14407 1.000 11.07232 89 LEU A CA 1
ATOM 699 C C . LEU A 1 94 ? 1.89836 16.78996 19.81016 1.000 14.01016 89 LEU A C 1
ATOM 700 O O . LEU A 1 94 ? 1.47382 17.67269 20.56509 1.000 15.90098 89 LEU A O 1
ATOM 705 N N . GLU A 1 95 ? 2.56915 17.06161 18.69249 1.000 12.63881 90 GLU A N 1
ATOM 706 C CA . GLU A 1 95 ? 2.82181 18.43253 18.26641 1.000 18.54106 90 GLU A CA 1
ATOM 707 C C . GLU A 1 95 ? 3.16707 18.44119 16.78487 1.000 17.79650 90 GLU A C 1
ATOM 708 O O . GLU A 1 95 ? 3.99651 17.64999 16.34008 1.000 18.02818 90 GLU A O 1
ATOM 714 N N . ASN A 1 96 ? 2.53556 19.32987 16.02913 1.000 13.69950 91 ASN A N 1
ATOM 715 C CA . ASN A 1 96 ? 2.85339 19.51564 14.62176 1.000 14.37427 91 ASN A CA 1
ATOM 716 C C . ASN A 1 96 ? 3.83426 20.66385 14.47558 1.000 18.30309 91 ASN A C 1
ATOM 717 O O . ASN A 1 96 ? 3.66818 21.71018 15.10518 1.000 17.85740 91 ASN A O 1
ATOM 722 N N . PHE A 1 97 ? 4.85048 20.47384 13.63686 1.000 16.66310 92 PHE A N 1
ATOM 723 C CA . PHE A 1 97 ? 5.76852 21.55171 13.29352 1.000 18.54769 92 PHE A CA 1
ATOM 724 C C . PHE A 1 97 ? 5.54522 22.06112 11.87922 1.000 19.53361 92 PHE A C 1
ATOM 725 O O . PHE A 1 97 ? 5.51717 23.27594 11.65199 1.000 22.83113 92 PHE A O 1
ATOM 733 N N . GLU A 1 98 ? 5.40213 21.14843 10.92115 1.000 20.14668 93 GLU A N 1
ATOM 734 C CA . GLU A 1 98 ? 5.13198 21.46740 9.52530 1.000 24.10910 93 GLU A CA 1
ATOM 735 C C . GLU A 1 98 ? 4.24262 20.36505 8.97288 1.000 23.85379 93 GLU A C 1
ATOM 736 O O . GLU A 1 98 ? 3.95568 19.37844 9.65601 1.000 22.15354 93 GLU A O 1
ATOM 742 N N . GLU A 1 99 ? 3.83181 20.51810 7.71053 1.000 24.44303 94 GLU A N 1
ATOM 743 C CA . GLU A 1 99 ? 3.07327 19.45403 7.06365 1.000 21.67357 94 GLU A CA 1
ATOM 744 C C . GLU A 1 99 ? 3.81194 18.12386 7.12947 1.000 26.99186 94 GLU A C 1
ATOM 745 O O . GLU A 1 99 ? 3.18008 17.06542 7.24091 1.000 26.09124 94 GLU A O 1
ATOM 751 N N . ASN A 1 100 ? 5.14542 18.15246 7.07225 1.000 22.34128 95 ASN A N 1
ATOM 752 C CA . ASN A 1 100 ? 5.93573 16.93192 6.97598 1.000 19.38782 95 ASN A CA 1
ATOM 753 C C . ASN A 1 100 ? 6.78847 16.68051 8.21448 1.000 19.46515 95 ASN A C 1
ATOM 754 O O . ASN A 1 100 ? 7.76871 15.93461 8.14378 1.000 14.88182 95 ASN A O 1
ATOM 759 N N . CYS A 1 101 ? 6.43093 17.26733 9.35223 1.000 15.97900 96 CYS A N 1
ATOM 760 C CA . CYS A 1 101 ? 7.29039 17.16897 10.52416 1.000 15.55799 96 CYS A CA 1
ATOM 761 C C . CYS A 1 101 ? 6.45869 17.30310 11.79183 1.000 18.27239 96 CYS A C 1
ATOM 762 O O . CYS A 1 101 ? 5.75186 18.29892 11.97269 1.000 15.57456 96 CYS A O 1
ATOM 765 N N . CYS A 1 102 ? 6.55205 16.31514 12.67677 1.000 13.55805 97 CYS A N 1
ATOM 766 C CA . CYS A 1 102 ? 5.75562 16.36384 13.89345 1.000 12.98450 97 CYS A CA 1
ATOM 767 C C . CYS A 1 102 ? 6.43456 15.55655 14.98424 1.000 13.20124 97 CYS A C 1
ATOM 768 O O . CYS A 1 102 ? 7.42593 14.86588 14.75152 1.000 14.01955 97 CYS A O 1
ATOM 771 N N . VAL A 1 103 ? 5.87572 15.65742 16.18564 1.000 11.89005 98 VAL A N 1
ATOM 772 C CA . VAL A 1 103 ? 6.15650 14.72642 17.27389 1.000 13.34955 98 VAL A CA 1
ATOM 773 C C . VAL A 1 103 ? 4.91920 13.86751 17.45201 1.000 14.16710 98 VAL A C 1
ATOM 774 O O . VAL A 1 103 ? 3.80142 14.39007 17.53858 1.000 17.14139 98 VAL A O 1
ATOM 778 N N . MET A 1 104 ? 5.10537 12.56006 17.49084 1.000 13.09395 99 MET A N 1
ATOM 779 C CA . MET A 1 104 ? 3.97742 11.65794 17.63485 1.000 13.92413 99 MET A CA 1
ATOM 780 C C . MET A 1 104 ? 4.29039 10.63119 18.71161 1.000 14.59780 99 MET A C 1
ATOM 781 O O . MET A 1 104 ? 5.42469 10.50935 19.18452 1.000 13.45035 99 MET A O 1
ATOM 786 N N . ARG A 1 105 ? 3.25685 9.90883 19.12200 1.000 12.81638 100 ARG A N 1
ATOM 787 C CA . ARG A 1 105 ? 3.40507 8.83534 20.09390 1.000 12.02680 100 ARG A CA 1
ATOM 788 C C . ARG A 1 105 ? 2.66879 7.62974 19.54879 1.000 15.57145 100 ARG A C 1
ATOM 789 O O . ARG A 1 105 ? 1.54152 7.76155 19.06632 1.000 18.33195 100 ARG A O 1
ATOM 797 N N . TYR A 1 106 ? 3.30189 6.46380 19.58730 1.000 11.50746 101 TYR A N 1
ATOM 798 C CA . TYR A 1 106 ? 2.57499 5.25432 19.23805 1.000 11.38459 101 TYR A CA 1
ATOM 799 C C . TYR A 1 106 ? 2.86858 4.17425 20.26002 1.000 11.38565 101 TYR A C 1
ATOM 800 O O . TYR A 1 106 ? 3.87749 4.20960 20.97443 1.000 10.93500 101 TYR A O 1
ATOM 809 N N . THR A 1 107 ? 1.95576 3.21444 20.33316 1.000 10.66597 102 THR A N 1
ATOM 810 C CA . THR A 1 107 ? 2.08636 2.11238 21.26546 1.000 10.25393 102 THR A CA 1
ATOM 811 C C . THR A 1 107 ? 2.02614 0.79510 20.50913 1.000 12.18077 102 THR A C 1
ATOM 812 O O . THR A 1 107 ? 1.43171 0.69848 19.43012 1.000 11.37290 102 THR A O 1
ATOM 816 N N . THR A 1 108 ? 2.68313 -0.20834 21.07072 1.000 12.17991 103 THR A N 1
ATOM 817 C CA . THR A 1 108 ? 2.74527 -1.52828 20.47411 1.000 12.98403 103 THR A CA 1
ATOM 818 C C . THR A 1 108 ? 2.12540 -2.53434 21.42857 1.000 13.31772 103 THR A C 1
ATOM 819 O O . THR A 1 108 ? 2.22102 -2.39490 22.65182 1.000 15.61247 103 THR A O 1
ATOM 823 N N . ALA A 1 109 ? 1.49466 -3.54866 20.85792 1.000 13.35676 104 ALA A N 1
ATOM 824 C CA . ALA A 1 109 ? 1.05152 -4.68259 21.65205 1.000 14.44320 104 ALA A CA 1
ATOM 825 C C . ALA A 1 109 ? 2.26294 -5.47400 22.12100 1.000 12.61936 104 ALA A C 1
ATOM 826 O O . ALA A 1 109 ? 3.31180 -5.47557 21.47645 1.000 14.78022 104 ALA A O 1
ATOM 828 N N . GLY A 1 110 ? 2.11272 -6.16410 23.24680 1.000 12.83684 105 GLY A N 1
ATOM 829 C CA . GLY A 1 110 ? 3.17725 -7.03945 23.69974 1.000 12.73379 105 GLY A CA 1
ATOM 830 C C . GLY A 1 110 ? 3.42275 -8.19148 22.74100 1.000 14.33652 105 GLY A C 1
ATOM 831 O O . GLY A 1 110 ? 2.56087 -8.58535 21.95119 1.000 17.08160 105 GLY A O 1
ATOM 832 N N . GLN A 1 111 ? 4.63206 -8.74115 22.81278 1.000 13.51224 106 GLN A N 1
ATOM 833 C CA . GLN A 1 111 ? 4.98957 -9.90431 22.01090 1.000 14.72548 106 GLN A CA 1
ATOM 834 C C . GLN A 1 111 ? 6.16520 -10.60447 22.67581 1.000 18.75437 106 GLN A C 1
ATOM 835 O O . GLN A 1 111 ? 7.01281 -9.96130 23.29781 1.000 15.91171 106 GLN A O 1
ATOM 841 N N . GLY A 1 112 ? 6.21815 -11.92434 22.52087 1.000 16.99217 107 GLY A N 1
ATOM 842 C CA . GLY A 1 112 ? 7.28685 -12.70431 23.11634 1.000 17.30470 107 GLY A CA 1
ATOM 843 C C . GLY A 1 112 ? 7.47499 -12.49725 24.60674 1.000 19.31427 107 GLY A C 1
ATOM 844 O O . GLY A 1 112 ? 8.58860 -12.65218 25.11246 1.000 22.72939 107 GLY A O 1
ATOM 845 N N . GLY A 1 113 ? 6.40775 -12.15464 25.32955 1.000 18.37835 108 GLY A N 1
ATOM 846 C CA . GLY A 1 113 ? 6.53658 -11.88289 26.74476 1.000 20.13352 108 GLY A CA 1
ATOM 847 C C . GLY A 1 113 ? 7.04394 -10.50085 27.08682 1.000 20.69617 108 GLY A C 1
ATOM 848 O O . GLY A 1 113 ? 7.21681 -10.19764 28.27443 1.000 23.17746 108 GLY A O 1
ATOM 849 N N . ILE A 1 114 ? 7.28745 -9.65799 26.09002 1.000 14.93714 111 ILE A N 1
ATOM 850 C CA . ILE A 1 114 ? 7.66152 -8.26537 26.30005 1.000 12.28756 111 ILE A CA 1
ATOM 851 C C . ILE A 1 114 ? 6.38190 -7.44569 26.39232 1.000 13.65902 111 ILE A C 1
ATOM 852 O O . ILE A 1 114 ? 5.53253 -7.51419 25.49730 1.000 13.44298 111 ILE A O 1
ATOM 857 N N . SER A 1 115 ? 6.24214 -6.66632 27.45610 1.000 13.26719 112 SER A N 1
ATOM 858 C CA . SER A 1 115 ? 4.99582 -5.95244 27.70694 1.000 13.97389 112 SER A CA 1
ATOM 859 C C . SER A 1 115 ? 4.89075 -4.73053 26.79927 1.000 12.81999 112 SER A C 1
ATOM 860 O O . SER A 1 115 ? 5.87213 -4.33530 26.15581 1.000 12.34852 112 SER A O 1
ATOM 863 N N . PRO A 1 116 ? 3.70204 -4.11885 26.70993 1.000 11.41339 113 PRO A N 1
ATOM 864 C CA . PRO A 1 116 ? 3.50546 -3.01520 25.75637 1.000 12.67604 113 PRO A CA 1
ATOM 865 C C . PRO A 1 116 ? 4.48720 -1.86565 25.95391 1.000 11.08927 113 PRO A C 1
ATOM 866 O O . PRO A 1 116 ? 4.76274 -1.43654 27.07813 1.000 13.06252 113 PRO A O 1
ATOM 870 N N . ARG A 1 117 ? 4.99479 -1.35803 24.83723 1.000 13.49394 114 ARG A N 1
ATOM 871 C CA . ARG A 1 117 ? 5.84635 -0.18215 24.82228 1.000 10.77382 114 ARG A CA 1
ATOM 872 C C . ARG A 1 117 ? 5.10074 0.99739 24.21127 1.000 11.09553 114 ARG A C 1
ATOM 873 O O . ARG A 1 117 ? 4.18416 0.82534 23.39509 1.000 12.67368 114 ARG A O 1
ATOM 881 N N . GLU A 1 118 ? 5.50192 2.19965 24.61412 1.000 9.71931 115 GLU A N 1
ATOM 882 C CA . GLU A 1 118 ? 5.15028 3.41758 23.90368 1.000 12.20119 115 GLU A CA 1
ATOM 883 C C . GLU A 1 118 ? 6.43068 4.12517 23.48641 1.000 9.72738 115 GLU A C 1
ATOM 884 O O . GLU A 1 118 ? 7.47633 3.97969 24.12287 1.000 11.77668 115 GLU A O 1
ATOM 890 N N . PHE A 1 119 ? 6.34034 4.87537 22.39346 1.000 10.91613 116 PHE A N 1
ATOM 891 C CA . PHE A 1 119 ? 7.46977 5.59316 21.82671 1.000 10.80420 116 PHE A CA 1
ATOM 892 C C . PHE A 1 119 ? 7.00519 6.99695 21.49314 1.000 12.78642 116 PHE A C 1
ATOM 893 O O . PHE A 1 119 ? 5.97196 7.16658 20.84144 1.000 12.70237 116 PHE A O 1
ATOM 901 N N . VAL A 1 120 ? 7.74714 7.99442 21.95424 1.000 9.66984 117 VAL A N 1
ATOM 902 C CA . VAL A 1 120 ? 7.48950 9.38497 21.59693 1.000 12.00948 117 VAL A CA 1
ATOM 903 C C . VAL A 1 120 ? 8.59349 9.79349 20.64394 1.000 12.14955 117 VAL A C 1
ATOM 904 O O . VAL A 1 120 ? 9.76085 9.88235 21.05073 1.000 12.80144 117 VAL A O 1
ATOM 908 N N . ASP A 1 121 ? 8.22870 10.00819 19.37594 1.000 12.20458 118 ASP A N 1
ATOM 909 C CA . ASP A 1 121 ? 9.17431 10.15435 18.27360 1.000 11.59967 118 ASP A CA 1
ATOM 910 C C . ASP A 1 121 ? 8.94542 11.43453 17.47423 1.000 12.87088 118 ASP A C 1
ATOM 911 O O . ASP A 1 121 ? 7.81382 11.77298 17.10571 1.000 12.92170 118 ASP A O 1
ATOM 916 N N . PHE A 1 122 ? 10.04760 12.10870 17.16657 1.000 11.02054 119 PHE A N 1
ATOM 917 C CA . PHE A 1 122 ? 10.09905 13.06907 16.07560 1.000 12.48126 119 PHE A CA 1
ATOM 918 C C . PHE A 1 122 ? 9.93473 12.32693 14.75195 1.000 13.13436 119 PHE A C 1
ATOM 919 O O . PHE A 1 122 ? 10.49579 11.24751 14.56202 1.000 13.55949 119 PHE A O 1
ATOM 927 N N . SER A 1 123 ? 9.13023 12.87686 13.84316 1.000 10.35124 120 SER A N 1
ATOM 928 C CA . SER A 1 123 ? 8.89877 12.24018 12.55082 1.000 12.64429 120 SER A CA 1
ATOM 929 C C . SER A 1 123 ? 9.09563 13.25783 11.43597 1.000 14.77215 120 SER A C 1
ATOM 930 O O . SER A 1 123 ? 8.62012 14.39134 11.53879 1.000 13.83940 120 SER A O 1
ATOM 933 N N . TYR A 1 124 ? 9.77619 12.84821 10.36167 1.000 12.35946 121 TYR A N 1
ATOM 934 C CA . TYR A 1 124 ? 10.11173 13.77513 9.28973 1.000 12.06103 121 TYR A CA 1
ATOM 935 C C . TYR A 1 124 ? 10.08123 13.03803 7.96022 1.000 12.99754 121 TYR A C 1
ATOM 936 O O . TYR A 1 124 ? 10.75475 12.01681 7.80769 1.000 12.93400 121 TYR A O 1
ATOM 945 N N . THR A 1 125 ? 9.32026 13.56115 6.99954 1.000 12.14566 122 THR A N 1
ATOM 946 C CA . THR A 1 125 ? 9.17913 12.93914 5.68742 1.000 13.02188 122 THR A CA 1
ATOM 947 C C . THR A 1 125 ? 9.71767 13.89276 4.62756 1.000 14.13188 122 THR A C 1
ATOM 948 O O . THR A 1 125 ? 9.34375 15.07163 4.59961 1.000 17.29213 122 THR A O 1
ATOM 952 N N . VAL A 1 126 ? 10.59213 13.38913 3.75262 1.000 11.97893 123 VAL A N 1
ATOM 953 C CA . VAL A 1 126 ? 11.34927 14.25047 2.84855 1.000 12.37065 123 VAL A CA 1
ATOM 954 C C . VAL A 1 126 ? 11.63333 13.48917 1.55878 1.000 16.05063 123 VAL A C 1
ATOM 955 O O . VAL A 1 126 ? 11.63788 12.26060 1.52733 1.000 14.36469 123 VAL A O 1
ATOM 959 N N . GLY A 1 127 ? 11.84718 14.22721 0.47341 1.000 14.14733 124 GLY A N 1
ATOM 960 C CA . GLY A 1 127 ? 12.22048 13.58363 -0.76980 1.000 15.36084 124 GLY A CA 1
ATOM 961 C C . GLY A 1 127 ? 13.60720 12.96910 -0.69862 1.000 16.05422 124 GLY A C 1
ATOM 962 O O . GLY A 1 127 ? 14.50310 13.46691 -0.01773 1.000 17.22700 124 GLY A O 1
ATOM 963 N N . TYR A 1 128 ? 13.78629 11.86839 -1.43141 1.000 14.16036 125 TYR A N 1
ATOM 964 C CA . TYR A 1 128 ? 15.07006 11.17282 -1.50217 1.000 12.41576 125 TYR A CA 1
ATOM 965 C C . TYR A 1 128 ? 15.19296 10.52118 -2.87584 1.000 17.60573 125 TYR A C 1
ATOM 966 O O . TYR A 1 128 ? 14.50036 9.54166 -3.16326 1.000 16.67730 125 TYR A O 1
ATOM 975 N N . LYS A 1 129 ? 16.07881 11.05454 -3.71762 1.000 19.72816 126 LYS A N 1
ATOM 976 C CA . LYS A 1 129 ? 16.29379 10.54876 -5.08436 1.000 18.95470 126 LYS A CA 1
ATOM 977 C C . LYS A 1 129 ? 14.93569 10.51569 -5.78587 1.000 16.75424 126 LYS A C 1
ATOM 978 O O . LYS A 1 129 ? 14.21486 11.52184 -5.75586 1.000 21.64752 126 LYS A O 1
ATOM 984 N N . GLU A 1 130 ? 14.53911 9.40448 -6.40641 1.000 16.59427 127 GLU A N 1
ATOM 985 C CA . GLU A 1 130 ? 13.23943 9.33446 -7.05936 1.000 19.77417 127 GLU A CA 1
ATOM 986 C C . GLU A 1 130 ? 12.13914 8.90703 -6.10602 1.000 18.40931 127 GLU A C 1
ATOM 987 O O . GLU A 1 130 ? 11.02685 8.59644 -6.55386 1.000 20.66597 127 GLU A O 1
ATOM 993 N N . GLY A 1 131 ? 12.42112 8.88194 -4.80475 1.000 16.36339 128 GLY A N 1
ATOM 994 C CA . GLY A 1 131 ? 11.42049 8.48481 -3.84205 1.000 14.72843 128 GLY A CA 1
ATOM 995 C C . GLY A 1 131 ? 11.36263 9.34945 -2.60416 1.000 15.04200 128 GLY A C 1
ATOM 996 O O . GLY A 1 131 ? 11.48006 10.57937 -2.67079 1.000 14.82424 128 GLY A O 1
ATOM 997 N N . LEU A 1 132 ? 11.19489 8.70094 -1.45540 1.000 11.38871 129 LEU A N 1
ATOM 998 C CA . LEU A 1 132 ? 10.86430 9.40029 -0.22851 1.000 10.75751 129 LEU A CA 1
ATOM 999 C C . LEU A 1 132 ? 11.53863 8.70491 0.94057 1.000 10.84894 129 LEU A C 1
ATOM 1000 O O . LEU A 1 132 ? 11.79253 7.49920 0.89732 1.000 10.49291 129 LEU A O 1
ATOM 1005 N N . LEU A 1 133 ? 11.83490 9.48613 1.97829 1.000 11.02592 130 LEU A N 1
ATOM 1006 C CA . LEU A 1 133 ? 12.31732 8.97833 3.25703 1.000 9.97031 130 LEU A CA 1
ATOM 1007 C C . LEU A 1 133 ? 11.39029 9.47911 4.35004 1.000 11.01687 130 LEU A C 1
ATOM 1008 O O . LEU A 1 133 ? 11.08481 10.67415 4.41474 1.000 12.70996 130 LEU A O 1
ATOM 1013 N N . SER A 1 134 ? 10.95081 8.57460 5.20975 1.000 10.32428 131 SER A N 1
ATOM 1014 C CA . SER A 1 134 ? 10.20111 8.93824 6.40423 1.000 11.08101 131 SER A CA 1
ATOM 1015 C C . SER A 1 134 ? 11.01371 8.45247 7.59618 1.000 10.39892 131 SER A C 1
ATOM 1016 O O . SER A 1 134 ? 11.12375 7.24304 7.81342 1.000 13.34141 131 SER A O 1
ATOM 1019 N N . CYS A 1 135 ? 11.59603 9.38442 8.35403 1.000 12.24616 132 CYS A N 1
ATOM 1020 C CA . CYS A 1 135 ? 12.54178 9.02705 9.40466 1.000 10.08149 132 CYS A CA 1
ATOM 1021 C C . CYS A 1 135 ? 12.06692 9.52940 10.75727 1.000 11.28170 132 CYS A C 1
ATOM 1022 O O . CYS A 1 135 ? 11.18153 10.37955 10.85165 1.000 14.10191 132 CYS A O 1
ATOM 1025 N N . GLY A 1 136 ? 12.67724 8.98716 11.81378 1.000 9.70195 133 GLY A N 1
ATOM 1026 C CA . GLY A 1 136 ? 12.24340 9.30297 13.16108 1.000 9.48422 133 GLY A CA 1
ATOM 1027 C C . GLY A 1 136 ? 13.32079 9.03771 14.18918 1.000 9.11348 133 GLY A C 1
ATOM 1028 O O . GLY A 1 136 ? 14.31789 8.35548 13.92048 1.000 9.42703 133 GLY A O 1
ATOM 1029 N N . ILE A 1 137 ? 13.10129 9.59138 15.38118 1.000 9.53274 134 ILE A N 1
ATOM 1030 C CA . ILE A 1 137 ? 13.96320 9.37624 16.53990 1.000 8.81776 134 ILE A CA 1
ATOM 1031 C C . ILE A 1 137 ? 13.16009 9.76863 17.77206 1.000 10.81545 134 ILE A C 1
ATOM 1032 O O . ILE A 1 137 ? 12.33385 10.68303 17.72323 1.000 12.01859 134 ILE A O 1
ATOM 1037 N N . SER A 1 138 ? 13.39782 9.06989 18.88199 1.000 11.01719 135 SER A N 1
ATOM 1038 C CA . SER A 1 138 ? 12.69254 9.40107 20.11478 1.000 12.07993 135 SER A CA 1
ATOM 1039 C C . SER A 1 138 ? 13.15082 10.74665 20.67452 1.000 14.70266 135 SER A C 1
ATOM 1040 O O . SER A 1 138 ? 14.28115 11.19351 20.45113 1.000 13.92283 135 SER A O 1
ATOM 1043 N N . LEU A 1 139 ? 12.23702 11.39750 21.39851 1.000 11.84778 136 LEU A N 1
ATOM 1044 C CA . LEU A 1 139 ? 12.47652 12.65947 22.08757 1.000 15.34208 136 LEU A CA 1
ATOM 1045 C C . LEU A 1 139 ? 12.08636 12.50965 23.54781 1.000 18.26683 136 LEU A C 1
ATOM 1046 O O . LEU A 1 139 ? 11.25027 11.67614 23.89675 1.000 17.04445 136 LEU A O 1
ATOM 1051 N N . ASP A 1 140 ? 12.65656 13.36521 24.39676 1.000 17.20079 137 ASP A N 1
ATOM 1052 C CA . ASP A 1 140 ? 12.17280 13.46241 25.76928 1.000 18.36635 137 ASP A CA 1
ATOM 1053 C C . ASP A 1 140 ? 10.72941 13.95503 25.78663 1.000 18.55725 137 ASP A C 1
ATOM 1054 O O . ASP A 1 140 ? 10.33415 14.81030 24.98591 1.000 19.99809 137 ASP A O 1
ATOM 1059 N N . TRP A 1 141 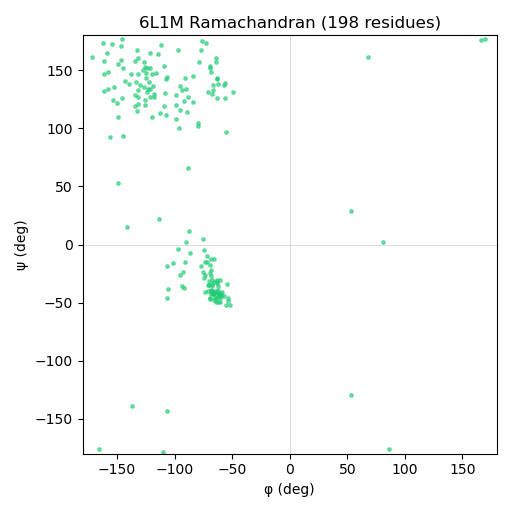? 9.93759 13.41778 26.71033 1.000 17.80225 138 TRP A N 1
ATOM 1060 C CA . TRP A 1 141 ? 8.53303 13.79907 26.77772 1.000 15.14527 138 TRP A CA 1
ATOM 1061 C C . TRP A 1 141 ? 7.98993 13.50399 28.16926 1.000 19.56085 138 TRP A C 1
ATOM 1062 O O . TRP A 1 141 ? 8.18411 12.40150 28.68790 1.000 19.08037 138 TRP A O 1
ATOM 1073 N N . ASP A 1 142 ? 7.26387 14.48012 28.73318 1.000 22.60052 139 ASP A N 1
ATOM 1074 C CA . ASP A 1 142 ? 6.90316 14.48091 30.15314 1.000 27.54636 139 ASP A CA 1
ATOM 1075 C C . ASP A 1 142 ? 5.81270 13.47137 30.48788 1.000 31.16481 139 ASP A C 1
ATOM 1076 O O . ASP A 1 142 ? 5.85621 12.84634 31.55569 1.000 40.60757 139 ASP A O 1
ATOM 1081 N N . GLU A 1 143 ? 4.79643 13.34364 29.63055 1.000 26.34167 140 GLU A N 1
ATOM 1082 C CA . GLU A 1 143 ? 3.66557 12.46770 29.91845 1.000 22.71537 140 GLU A CA 1
ATOM 1083 C C . GLU A 1 143 ? 4.13610 11.04875 30.20681 1.000 22.92061 140 GLU A C 1
ATOM 1084 O O . GLU A 1 143 ? 4.39412 10.27343 29.28182 1.000 30.83091 140 GLU A O 1
ATOM 1090 N N . LYS A 1 144 ? 4.27396 10.70273 31.47962 1.000 23.72612 141 LYS A N 1
ATOM 1091 C CA . LYS A 1 144 ? 4.66371 9.35735 31.87144 1.000 23.66005 141 LYS A CA 1
ATOM 1092 C C . LYS A 1 144 ? 3.40133 8.55989 32.16968 1.000 25.09903 141 LYS A C 1
ATOM 1093 O O . LYS A 1 144 ? 2.64279 8.90268 33.08347 1.000 24.75179 141 LYS A O 1
ATOM 1099 N N . ARG A 1 145 ? 3.16045 7.52384 31.37455 1.000 20.82759 142 ARG A N 1
ATOM 1100 C CA . ARG A 1 145 ? 1.96315 6.70528 31.52366 1.000 21.73482 142 ARG A CA 1
ATOM 1101 C C . ARG A 1 145 ? 2.36622 5.31235 31.99063 1.000 22.85191 142 ARG A C 1
ATOM 1102 O O . ARG A 1 145 ? 3.01927 4.57879 31.23158 1.000 23.84865 142 ARG A O 1
ATOM 1110 N N . PRO A 1 146 ? 2.00884 4.89725 33.20938 1.000 19.11172 143 PRO A N 1
ATOM 1111 C CA . PRO A 1 146 ? 2.44773 3.57810 33.70126 1.000 19.10760 143 PRO A CA 1
ATOM 1112 C C . PRO A 1 146 ? 1.85502 2.40467 32.92713 1.000 19.06025 143 PRO A C 1
ATOM 1113 O O . PRO A 1 146 ? 2.32710 1.26821 33.09168 1.000 18.94652 143 PRO A O 1
ATOM 1117 N N . GLU A 1 147 ? 0.84967 2.64151 32.08507 1.000 16.28899 144 GLU A N 1
ATOM 1118 C CA . GLU A 1 147 ? 0.30438 1.56987 31.26461 1.000 16.57480 144 GLU A CA 1
ATOM 1119 C C . GLU A 1 147 ? 1.27953 1.10199 30.19108 1.000 18.31687 144 GLU A C 1
ATOM 1120 O O . GLU A 1 147 ? 1.09212 0.01439 29.63283 1.000 16.38971 144 GLU A O 1
ATOM 1126 N N . PHE A 1 148 ? 2.29931 1.89391 29.87616 1.000 13.64755 145 PHE A N 1
ATOM 1127 C CA . PHE A 1 148 ? 3.24717 1.54764 28.82518 1.000 13.39663 145 PHE A CA 1
ATOM 1128 C C . PHE A 1 148 ? 4.67079 1.77485 29.29992 1.000 15.32227 145 PHE A C 1
ATOM 1129 O O . PHE A 1 148 ? 4.96302 2.78398 29.94908 1.000 16.47409 145 PHE A O 1
ATOM 1137 N N . VAL A 1 149 ? 5.56002 0.85458 28.93095 1.000 11.20096 146 VAL A N 1
ATOM 1138 C CA . VAL A 1 149 ? 6.99106 1.12545 29.03855 1.000 10.35219 146 VAL A CA 1
ATOM 1139 C C . VAL A 1 149 ? 7.37709 2.14202 27.97408 1.000 9.94287 146 VAL A C 1
ATOM 1140 O O . VAL A 1 149 ? 7.04900 1.97441 26.79316 1.000 12.08019 146 VAL A O 1
ATOM 1144 N N . ARG A 1 150 ? 8.10755 3.18305 28.36999 1.000 10.12253 147 ARG A N 1
ATOM 1145 C CA . ARG A 1 150 ? 8.64712 4.10166 27.36912 1.000 11.86930 147 ARG A CA 1
ATOM 1146 C C . ARG A 1 150 ? 9.89423 3.46235 26.77445 1.000 13.22471 147 ARG A C 1
ATOM 1147 O O . ARG A 1 150 ? 10.95954 3.44710 27.39761 1.000 13.31099 147 ARG A O 1
ATOM 1155 N N . GLY A 1 151 ? 9.75378 2.90744 25.57827 1.000 10.54251 148 GLY A N 1
ATOM 1156 C CA . GLY A 1 151 ? 10.90693 2.50221 24.80650 1.000 11.10949 148 GLY A CA 1
ATOM 1157 C C . GLY A 1 151 ? 11.57265 3.70758 24.18770 1.000 13.01575 148 GLY A C 1
ATOM 1158 O O . GLY A 1 151 ? 11.08489 4.83201 24.28131 1.000 12.90423 148 GLY A O 1
ATOM 1159 N N . TYR A 1 152 ? 12.70981 3.48048 23.53869 1.000 11.53997 149 TYR A N 1
ATOM 1160 C CA . TYR A 1 152 ? 13.44891 4.57235 22.92308 1.000 11.47447 149 TYR A CA 1
ATOM 1161 C C . TYR A 1 152 ? 13.89223 4.17785 21.52353 1.000 10.75893 149 TYR A C 1
ATOM 1162 O O . TYR A 1 152 ? 14.65770 3.22347 21.35588 1.000 12.44411 149 TYR A O 1
ATOM 1171 N N . ASN A 1 153 ? 13.43217 4.92535 20.52530 1.000 9.51892 150 ASN A N 1
ATOM 1172 C CA . ASN A 1 153 ? 13.88938 4.73817 19.15633 1.000 11.56886 150 ASN A CA 1
ATOM 1173 C C . ASN A 1 153 ? 15.11498 5.60962 18.90280 1.000 10.81184 150 ASN A C 1
ATOM 1174 O O . ASN A 1 153 ? 15.02863 6.84135 18.90061 1.000 11.43544 150 ASN A O 1
ATOM 1179 N N . HIS A 1 154 ? 16.25043 4.97119 18.67404 1.000 8.96609 151 HIS A N 1
ATOM 1180 C CA . HIS A 1 154 ? 17.37638 5.65145 18.06285 1.000 8.48129 151 HIS A CA 1
ATOM 1181 C C . HIS A 1 154 ? 17.04308 5.86623 16.58365 1.000 9.56572 151 HIS A C 1
ATOM 1182 O O . HIS A 1 154 ? 15.97494 5.42957 16.12307 1.000 12.43199 151 HIS A O 1
ATOM 1189 N N . PRO A 1 155 ? 17.87779 6.59296 15.82192 1.000 9.34389 152 PRO A N 1
ATOM 1190 C CA . PRO A 1 155 ? 17.47998 6.95899 14.45314 1.000 8.51363 152 PRO A CA 1
ATOM 1191 C C . PRO A 1 155 ? 16.96448 5.76884 13.66040 1.000 9.76172 152 PRO A C 1
ATOM 1192 O O . PRO A 1 155 ? 17.56691 4.69436 13.64716 1.000 9.25262 152 PRO A O 1
ATOM 1196 N N . CYS A 1 156 ? 15.81199 5.96435 13.02757 1.000 9.38715 153 CYS A N 1
ATOM 1197 C CA . CYS A 1 156 ? 15.16333 4.91057 12.26591 1.000 9.38824 153 CYS A CA 1
ATOM 1198 C C . CYS A 1 156 ? 14.44710 5.54922 11.08617 1.000 10.36310 153 CYS A C 1
ATOM 1199 O O . CYS A 1 156 ? 14.33285 6.77539 10.99136 1.000 9.74677 153 CYS A O 1
ATOM 1202 N N . GLY A 1 157 ? 13.95512 4.71727 10.17939 1.000 10.20392 154 GLY A N 1
ATOM 1203 C CA . GLY A 1 157 ? 13.17691 5.27874 9.09417 1.000 11.65722 154 GLY A CA 1
ATOM 1204 C C . GLY A 1 157 ? 12.95733 4.30931 7.95513 1.000 12.09894 154 GLY A C 1
ATOM 1205 O O . GLY A 1 157 ? 13.47869 3.19137 7.93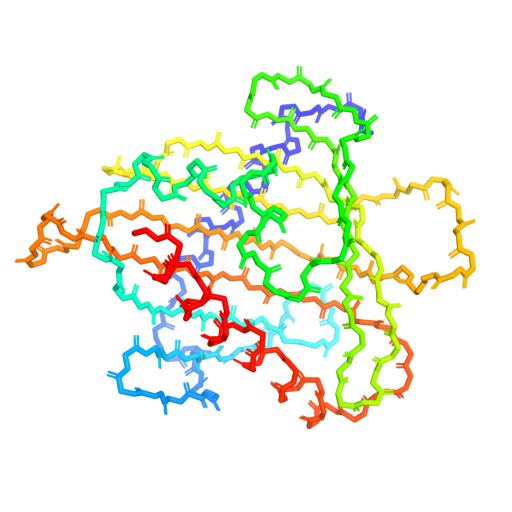125 1.000 12.27870 154 GLY A O 1
ATOM 1206 N N . TRP A 1 158 ? 12.16475 4.78316 6.99133 1.000 9.91260 155 TRP A N 1
ATOM 1207 C CA . TRP A 1 158 ? 11.76291 3.99610 5.82962 1.000 10.47361 155 TRP A CA 1
ATOM 1208 C C . TRP A 1 158 ? 12.11669 4.76739 4.56791 1.000 10.58916 155 TRP A C 1
ATOM 1209 O O . TRP A 1 158 ? 11.63754 5.89414 4.37702 1.000 10.85081 155 TRP A O 1
ATOM 1220 N N . PHE A 1 159 ? 12.96044 4.16376 3.72512 1.000 9.79477 156 PHE A N 1
ATOM 1221 C CA . PHE A 1 159 ? 13.22662 4.63274 2.36320 1.000 9.90943 156 PHE A CA 1
ATOM 1222 C C . PHE A 1 159 ? 12.29998 3.90078 1.40228 1.000 10.49630 156 PHE A C 1
ATOM 1223 O O . PHE A 1 159 ? 12.18859 2.67122 1.45479 1.000 10.07681 156 PHE A O 1
ATOM 1231 N N . CYS A 1 160 ? 11.65707 4.64162 0.50653 1.000 10.02979 157 CYS A N 1
ATOM 1232 C CA . CYS A 1 160 ? 10.79974 4.02474 -0.50101 1.000 11.13566 157 CYS A CA 1
ATOM 1233 C C . CYS A 1 160 ? 11.12876 4.63351 -1.85362 1.000 10.65113 157 CYS A C 1
ATOM 1234 O O . CYS A 1 160 ? 10.93118 5.83432 -2.06351 1.000 12.00272 157 CYS A O 1
ATOM 1237 N N . VAL A 1 161 ? 11.65562 3.81493 -2.75690 1.000 12.02350 158 VAL A N 1
ATOM 1238 C CA . VAL A 1 161 ? 12.07607 4.29620 -4.07134 1.000 11.41884 158 VAL A CA 1
ATOM 1239 C C . VAL A 1 161 ? 11.49703 3.34745 -5.11659 1.000 12.00398 158 VAL A C 1
ATOM 1240 O O . VAL A 1 161 ? 11.11089 2.21586 -4.79330 1.000 11.92672 158 VAL A O 1
ATOM 1244 N N . PRO A 1 162 ? 11.40230 3.78726 -6.37093 1.000 12.48993 159 PRO A N 1
ATOM 1245 C CA . PRO A 1 162 ? 10.93383 2.86400 -7.41105 1.000 13.47229 159 PRO A CA 1
ATOM 1246 C C . PRO A 1 162 ? 11.89240 1.69405 -7.53358 1.000 13.59597 159 PRO A C 1
ATOM 1247 O O . PRO A 1 162 ? 13.11428 1.85479 -7.44825 1.000 15.85033 159 PRO A O 1
ATOM 1251 N N . LEU A 1 163 ? 11.32875 0.50138 -7.68238 1.000 14.27057 160 LEU A N 1
ATOM 1252 C CA . LEU A 1 163 ? 12.15341 -0.68869 -7.82381 1.000 12.48690 160 LEU A CA 1
ATOM 1253 C C . LEU A 1 163 ? 12.98218 -0.57154 -9.09605 1.000 15.93667 160 LEU A C 1
ATOM 1254 O O . LEU A 1 163 ? 12.43876 -0.32012 -10.17139 1.000 16.87602 160 LEU A O 1
ATOM 1259 N N . LYS A 1 164 ? 14.30685 -0.71877 -8.96880 1.000 15.80833 161 LYS A N 1
ATOM 1260 C CA . LYS A 1 164 ? 15.17388 -0.33354 -10.08216 1.000 16.05757 161 LYS A CA 1
ATOM 1261 C C . LYS A 1 164 ? 14.91833 -1.17461 -11.32602 1.000 16.74222 161 LYS A C 1
ATOM 1262 O O . LYS A 1 164 ? 15.06108 -0.67296 -12.45146 1.000 16.88638 161 LYS A O 1
ATOM 1268 N N . ASP A 1 165 ? 14.50616 -2.42730 -11.15916 1.000 18.46767 162 ASP A N 1
ATOM 1269 C CA . ASP A 1 165 ? 14.20952 -3.26940 -12.31078 1.000 16.77083 162 ASP A CA 1
ATOM 1270 C C . ASP A 1 165 ? 12.75037 -3.20650 -12.75083 1.000 16.59970 162 ASP A C 1
ATOM 1271 O O . ASP A 1 165 ? 12.43455 -3.65789 -13.85433 1.000 15.70146 162 ASP A O 1
ATOM 1276 N N . ASN A 1 166 ? 11.84820 -2.68042 -11.92667 1.000 14.67762 163 ASN A N 1
ATOM 1277 C CA . ASN A 1 166 ? 10.46433 -2.51870 -12.36137 1.000 15.40362 163 ASN A CA 1
ATOM 1278 C C . ASN A 1 166 ? 9.81191 -1.41447 -11.54731 1.000 14.80553 163 ASN A C 1
ATOM 1279 O O . ASN A 1 166 ? 9.25603 -1.67812 -10.47569 1.000 15.48988 163 ASN A O 1
ATOM 1284 N N . PRO A 1 167 ? 9.83256 -0.17365 -12.03709 1.000 16.08692 164 PRO A N 1
ATOM 1285 C CA . PRO A 1 167 ? 9.34895 0.94862 -11.22458 1.000 15.36708 164 PRO A CA 1
ATOM 1286 C C . PRO A 1 167 ? 7.83557 1.03432 -11.10965 1.000 12.77201 164 PRO A C 1
ATOM 1287 O O . PRO A 1 167 ? 7.33829 2.00630 -10.52680 1.000 15.38062 164 PRO A O 1
ATOM 1291 N N . ASN A 1 168 ? 7.08109 0.06832 -11.63867 1.000 11.65775 165 ASN A N 1
ATOM 1292 C CA . ASN A 1 168 ? 5.67327 -0.02966 -11.25867 1.000 13.12457 165 ASN A CA 1
ATOM 1293 C C . ASN A 1 168 ? 5.53280 -0.57398 -9.84699 1.000 14.52155 165 ASN A C 1
ATOM 1294 O O . ASN A 1 168 ? 4.45360 -0.47611 -9.25328 1.000 18.55611 165 ASN A O 1
ATOM 1299 N N . GLN A 1 169 ? 6.60180 -1.14629 -9.31110 1.000 13.67241 166 GLN A N 1
ATOM 1300 C CA . GLN A 1 169 ? 6.69644 -1.56839 -7.92289 1.000 13.34060 166 GLN A CA 1
ATOM 1301 C C . GLN A 1 169 ? 7.69664 -0.67201 -7.21387 1.000 13.21722 166 GLN A C 1
ATOM 1302 O O . GLN A 1 169 ? 8.41556 0.10993 -7.84216 1.000 12.44097 166 GLN A O 1
ATOM 1308 N N . SER A 1 170 ? 7.76669 -0.81194 -5.89234 1.000 10.64427 167 SER A N 1
ATOM 1309 C CA . SER A 1 170 ? 8.69935 -0.01804 -5.11190 1.000 10.46709 167 SER A CA 1
ATOM 1310 C C . SER A 1 170 ? 9.55977 -0.90865 -4.23011 1.000 10.65098 167 SER A C 1
ATOM 1311 O O . SER A 1 170 ? 9.12827 -1.97588 -3.78370 1.000 12.78968 167 SER A O 1
ATOM 1314 N N . LEU A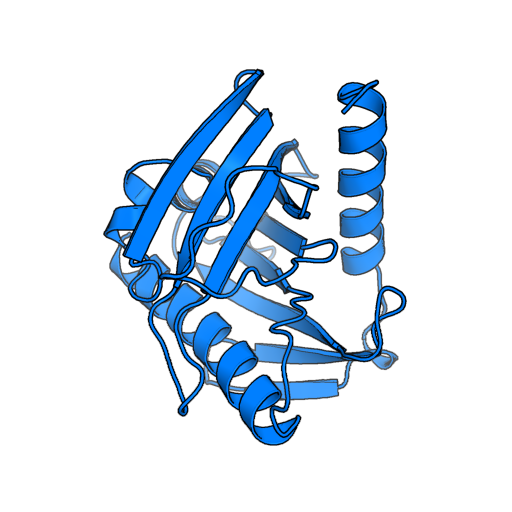 1 171 ? 10.77695 -0.44302 -3.97293 1.000 11.64406 168 LEU A N 1
ATOM 1315 C CA . LEU A 1 171 ? 11.68315 -1.07823 -3.02149 1.000 11.37991 168 LEU A CA 1
ATOM 1316 C C . LEU A 1 171 ? 11.60260 -0.32688 -1.69864 1.000 12.80954 168 LEU A C 1
ATOM 1317 O O . LEU A 1 171 ? 11.89095 0.87171 -1.64046 1.000 11.76765 168 LEU A O 1
ATOM 1322 N N . LEU A 1 172 ? 11.21186 -1.03063 -0.64049 1.000 10.29118 169 LEU A N 1
ATOM 1323 C CA . LEU A 1 172 ? 11.03895 -0.43555 0.67960 1.000 11.03886 169 LEU A CA 1
ATOM 1324 C C . LEU A 1 172 ? 12.15547 -0.93126 1.58421 1.000 10.49580 169 LEU A C 1
ATOM 1325 O O . LEU A 1 172 ? 12.30092 -2.14274 1.79371 1.000 9.86252 169 LEU A O 1
ATOM 1330 N N . THR A 1 173 ? 12.96433 -0.00428 2.08756 1.000 9.59449 170 THR A N 1
ATOM 1331 C CA . THR A 1 173 ? 14.07041 -0.34277 2.97403 1.000 10.26658 170 THR A CA 1
ATOM 1332 C C . THR A 1 173 ? 13.82100 0.33083 4.31392 1.000 8.89593 170 THR A C 1
ATOM 1333 O O . THR A 1 173 ? 13.61204 1.54617 4.36950 1.000 10.70209 170 THR A O 1
ATOM 1337 N N . GLY A 1 174 ? 13.86449 -0.44355 5.39202 1.000 9.62023 171 GLY A N 1
ATOM 1338 C CA . GLY A 1 174 ? 13.64814 0.08647 6.72246 1.000 10.90583 171 GLY A CA 1
ATOM 1339 C C . GLY A 1 174 ? 14.88936 -0.06370 7.57292 1.000 11.49600 171 GLY A C 1
ATOM 1340 O O . GLY A 1 174 ? 15.67252 -1.00326 7.40462 1.000 11.84904 171 GLY A O 1
ATOM 1341 N N . TYR A 1 175 ? 15.07746 0.89335 8.48091 1.000 11.14755 172 TYR A N 1
ATOM 1342 C CA . TYR A 1 175 ? 16.11466 0.85371 9.50548 1.000 11.53514 172 TYR A CA 1
ATOM 1343 C C . TYR A 1 175 ? 15.41621 1.04387 10.83926 1.000 11.92062 172 TYR A C 1
ATOM 1344 O O . TYR A 1 175 ? 14.67428 2.01418 11.00426 1.000 12.72747 172 TYR A O 1
ATOM 1353 N N . ILE A 1 176 ? 15.61150 0.11618 11.77734 1.000 10.97659 173 ILE A N 1
ATOM 1354 C CA . ILE A 1 176 ? 15.05113 0.29497 13.11430 1.000 10.54987 173 ILE A CA 1
ATOM 1355 C C . ILE A 1 176 ? 16.13432 0.01836 14.14786 1.000 11.30584 173 ILE A C 1
ATOM 1356 O O . ILE A 1 176 ? 17.02166 -0.81305 13.94810 1.000 9.82843 173 ILE A O 1
ATOM 1361 N N . GLN A 1 177 ? 16.06028 0.73959 15.25866 1.000 12.41941 174 GLN A N 1
ATOM 1362 C CA . GLN A 1 177 ? 17.18109 0.81478 16.18625 1.000 11.11912 174 GLN A CA 1
ATOM 1363 C C . GLN A 1 177 ? 16.64675 1.00937 17.60720 1.000 12.02091 174 GLN A C 1
ATOM 1364 O O . GLN A 1 177 ? 17.04770 1.91268 18.33414 1.000 13.69635 174 GLN A O 1
ATOM 1370 N N . THR A 1 178 ? 15.74428 0.13386 18.02589 1.000 10.30594 175 THR A N 1
ATOM 1371 C CA . THR A 1 178 ? 14.92746 0.35841 19.21560 1.000 9.79409 175 THR A CA 1
ATOM 1372 C C . THR A 1 178 ? 15.59518 -0.19327 20.46695 1.000 10.26281 175 THR A C 1
ATOM 1373 O O . THR A 1 178 ? 16.08014 -1.33142 20.46469 1.000 10.93764 175 THR A O 1
ATOM 1377 N N . ASP A 1 179 ? 15.59838 0.61177 21.53739 1.000 9.68538 176 ASP A N 1
ATOM 1378 C CA . ASP A 1 179 ? 15.93212 0.15050 22.88859 1.000 9.94958 176 ASP A CA 1
ATOM 1379 C C . ASP A 1 179 ? 14.62328 -0.10087 23.63178 1.000 11.04408 176 ASP A C 1
ATOM 1380 O O . ASP A 1 179 ? 13.91148 0.84199 23.99036 1.000 10.97661 176 ASP A O 1
ATOM 1385 N N . LEU A 1 180 ? 14.29981 -1.37251 23.85260 1.000 10.95478 177 LEU A N 1
ATOM 1386 C CA . LEU A 1 180 ? 13.03840 -1.71060 24.49954 1.000 10.41765 177 LEU A CA 1
ATOM 1387 C C . LEU A 1 180 ? 13.07455 -1.48544 26.00393 1.000 10.71593 177 LEU A C 1
ATOM 1388 O O . LEU A 1 180 ? 12.00819 -1.40192 26.63482 1.000 11.27607 177 LEU A O 1
ATOM 1393 N N . ARG A 1 181 ? 14.27981 -1.39196 26.57328 1.000 12.28957 178 ARG A N 1
ATOM 1394 C CA . ARG A 1 181 ? 14.54105 -1.21112 28.00024 1.000 13.09856 178 ARG A CA 1
ATOM 1395 C C . ARG A 1 181 ? 14.14878 -2.43978 28.81983 1.000 12.65391 178 ARG A C 1
ATOM 1396 O O . ARG A 1 181 ? 13.41892 -3.31868 28.34419 1.000 14.52820 178 ARG A O 1
ATOM 1404 N N . GLY A 1 182 ? 14.68238 -2.53894 30.03825 1.000 15.21571 179 GLY A N 1
ATOM 1405 C CA . GLY A 1 182 ? 14.41552 -3.68340 30.89350 1.000 13.53402 179 GLY A CA 1
ATOM 1406 C C . GLY A 1 182 ? 15.36214 -4.85196 30.64991 1.000 17.95597 179 GLY A C 1
ATOM 1407 O O . GLY A 1 182 ? 16.31703 -4.78777 29.86910 1.000 18.66627 179 GLY A O 1
ATOM 1408 N N . MET A 1 183 ? 15.08569 -5.95190 31.35200 1.000 16.58711 180 MET A N 1
ATOM 1409 C CA . MET A 1 183 ? 15.88792 -7.17216 31.23054 1.000 18.08665 180 MET A CA 1
ATOM 1410 C C . MET A 1 183 ? 15.20609 -8.10496 30.23646 1.000 19.22691 180 MET A C 1
ATOM 1411 O O . MET A 1 183 ? 14.24260 -8.79729 30.57266 1.000 22.80281 180 MET A O 1
ATOM 1416 N N . ILE A 1 184 ? 15.71287 -8.12084 29.00806 1.000 16.40673 181 ILE A N 1
ATOM 1417 C CA . ILE A 1 184 ? 15.20154 -8.97178 27.93595 1.000 16.26557 181 ILE A CA 1
ATOM 1418 C C . ILE A 1 184 ? 16.39408 -9.67075 27.29294 1.000 16.76507 181 ILE A C 1
ATOM 1419 O O . ILE A 1 184 ? 17.33140 -8.98823 26.86010 1.000 19.50735 181 ILE A O 1
ATOM 1424 N N . PRO A 1 185 ? 16.39455 -10.99951 27.17190 1.000 19.64974 182 PRO A N 1
ATOM 1425 C CA . PRO A 1 185 ? 17.45247 -11.66837 26.39726 1.000 20.36576 182 PRO A CA 1
ATOM 1426 C C . PRO A 1 185 ? 17.50896 -11.12765 24.97656 1.000 20.92906 182 PRO A C 1
ATOM 1427 O O . PRO A 1 185 ? 16.47354 -10.88976 24.34903 1.000 19.38319 182 PRO A O 1
ATOM 1431 N N . GLN A 1 186 ? 18.73196 -10.93196 24.46257 1.000 18.14797 183 GLN A N 1
ATOM 1432 C CA . GLN A 1 186 ? 18.85802 -10.36571 23.12096 1.000 20.00555 183 GLN A CA 1
ATOM 1433 C C . GLN A 1 186 ? 18.18303 -11.25500 22.09443 1.000 19.69595 183 GLN A C 1
ATOM 1434 O O . GLN A 1 186 ? 17.67065 -10.76033 21.08469 1.000 18.88380 183 GLN A O 1
ATOM 1440 N N . SER A 1 187 ? 18.16253 -12.56405 22.35074 1.000 18.96562 184 SER A N 1
ATOM 1441 C CA . SER A 1 187 ? 17.443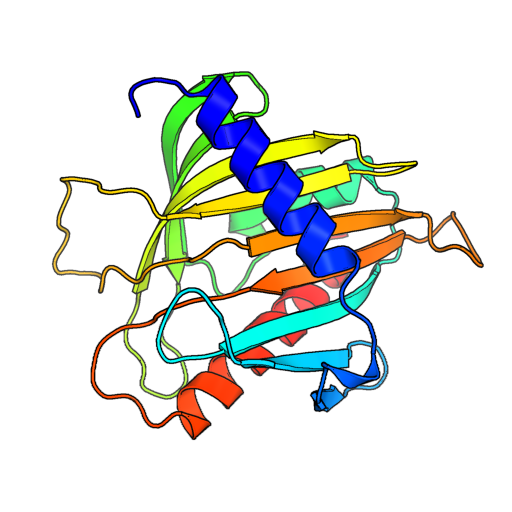87 -13.49996 21.49507 1.000 22.36378 184 SER A CA 1
ATOM 1442 C C . SER A 1 187 ? 15.98829 -13.08805 21.31667 1.000 21.42453 184 SER A C 1
ATOM 1443 O O . SER A 1 187 ? 15.45664 -13.10975 20.20111 1.000 19.31935 184 SER A O 1
ATOM 1446 N N . ALA A 1 188 ? 15.32310 -12.72211 22.41829 1.000 21.11782 185 ALA A N 1
ATOM 1447 C CA . ALA A 1 188 ? 13.92505 -12.30432 22.34685 1.000 21.52469 185 ALA A CA 1
ATOM 1448 C C . ALA A 1 188 ? 13.78532 -10.94719 21.67602 1.000 17.02552 185 ALA A C 1
ATOM 1449 O O . ALA A 1 188 ? 12.79790 -10.70543 20.97010 1.000 16.84001 185 ALA A O 1
ATOM 1451 N N . VAL A 1 189 ? 14.75732 -10.05376 21.88335 1.000 14.51716 186 VAL A N 1
ATOM 1452 C CA . VAL A 1 189 ? 14.78380 -8.79576 21.14369 1.000 15.68841 186 VAL A CA 1
ATOM 1453 C C . VAL A 1 189 ? 14.92780 -9.07205 19.65017 1.000 18.22465 186 VAL A C 1
ATOM 1454 O O . VAL A 1 189 ? 14.18071 -8.52680 18.82671 1.000 17.09449 186 VAL A O 1
ATOM 1458 N N . ASP A 1 190 ? 15.90006 -9.92518 19.28336 1.000 17.09137 187 ASP A N 1
ATOM 1459 C CA . ASP A 1 190 ? 16.09830 -10.31626 17.88632 1.000 19.19061 187 ASP A CA 1
ATOM 1460 C C . ASP A 1 190 ? 14.80006 -10.81604 17.26965 1.000 17.58408 187 ASP A C 1
ATOM 1461 O O . ASP A 1 190 ? 14.39351 -10.36557 16.19062 1.000 16.67469 187 ASP A O 1
ATOM 1466 N N . THR A 1 191 ? 14.14954 -11.77390 17.93911 1.000 16.86604 188 THR A N 1
ATOM 1467 C CA . THR A 1 191 ? 12.90965 -12.34118 17.41713 1.000 17.56385 188 THR A CA 1
ATOM 1468 C C . THR A 1 191 ? 11.83898 -11.26931 17.27760 1.000 16.59553 188 THR A C 1
ATOM 1469 O O . THR A 1 191 ? 11.12326 -11.21539 16.26972 1.000 17.79005 188 THR A O 1
ATOM 1473 N N . ALA A 1 192 ? 11.72902 -10.39349 18.27326 1.000 13.67822 189 ALA A N 1
ATOM 1474 C CA . ALA A 1 192 ? 10.72381 -9.33610 18.20685 1.000 14.82000 189 ALA A CA 1
ATOM 1475 C C . ALA A 1 192 ? 11.01062 -8.36710 17.06651 1.000 15.91563 189 ALA A C 1
ATOM 1476 O O . ALA A 1 192 ? 10.10269 -8.01012 16.30790 1.000 15.86377 189 ALA A O 1
ATOM 1478 N N . MET A 1 193 ? 12.26921 -7.94144 16.91735 1.000 13.93862 190 MET A N 1
ATOM 1479 C CA . MET A 1 193 ? 12.59580 -6.97119 15.87870 1.000 16.81336 190 MET A CA 1
ATOM 1480 C C . MET A 1 193 ? 12.40696 -7.57211 14.49127 1.000 16.65786 190 MET A C 1
ATOM 1481 O O . MET A 1 193 ? 11.83728 -6.92536 13.60143 1.000 18.26616 190 MET A O 1
ATOM 1486 N N . ALA A 1 194 ? 12.84575 -8.81797 14.29221 1.000 15.67295 191 ALA A N 1
ATOM 1487 C CA . ALA A 1 194 ? 12.71405 -9.43614 12.97401 1.000 18.98006 191 ALA A CA 1
ATOM 1488 C C . ALA A 1 194 ? 11.26106 -9.76975 12.65077 1.000 19.46525 191 ALA A C 1
ATOM 1489 O O . ALA A 1 194 ? 10.81535 -9.59195 11.50820 1.000 19.53264 191 ALA A O 1
ATOM 1491 N N . SER A 1 195 ? 10.50690 -10.25766 13.63965 1.000 16.64762 192 SER A N 1
ATOM 1492 C CA . SER A 1 195 ? 9.09053 -10.54747 13.42929 1.000 18.40958 192 SER A CA 1
ATOM 1493 C C . SER A 1 195 ? 8.29057 -9.27082 13.20261 1.000 16.13364 192 SER A C 1
ATOM 1494 O O . SER A 1 195 ? 7.37384 -9.24309 12.36743 1.000 18.03726 192 SER A O 1
ATOM 1497 N N . THR A 1 196 ? 8.60714 -8.20771 13.94530 1.000 13.89523 193 THR A N 1
ATOM 1498 C CA . THR A 1 196 ? 7.94756 -6.92566 13.71645 1.000 14.31117 193 THR A CA 1
ATOM 1499 C C . THR A 1 196 ? 8.18028 -6.43720 12.29152 1.000 14.62032 193 THR A C 1
ATOM 1500 O O . THR A 1 196 ? 7.25041 -5.96349 11.62236 1.000 14.45542 193 THR A O 1
ATOM 1504 N N . LEU A 1 197 ? 9.41050 -6.57757 11.79917 1.000 12.74655 194 LEU A N 1
ATOM 1505 C CA . LEU A 1 197 ? 9.71785 -6.09795 10.45699 1.000 13.32528 194 LEU A CA 1
ATOM 1506 C C . LEU A 1 197 ? 9.02447 -6.93515 9.38937 1.000 14.51605 194 LEU A C 1
ATOM 1507 O O . LEU A 1 197 ? 8.43492 -6.38686 8.45366 1.000 15.18218 194 LEU A O 1
ATOM 1512 N N . THR A 1 198 ? 9.07363 -8.26462 9.50478 1.000 14.00630 195 THR A N 1
ATOM 1513 C CA . THR A 1 198 ? 8.42385 -9.07301 8.47167 1.000 14.89771 195 THR A CA 1
ATOM 1514 C C . THR A 1 198 ? 6.90196 -8.90882 8.49886 1.000 16.75742 195 THR A C 1
ATOM 1515 O O . THR A 1 198 ? 6.26381 -8.88539 7.43685 1.000 16.02272 195 THR A O 1
ATOM 1519 N N . ASN A 1 199 ? 6.29752 -8.75246 9.68555 1.000 15.57361 196 ASN A N 1
ATOM 1520 C CA . ASN A 1 199 ? 4.85140 -8.51089 9.72895 1.000 15.82240 196 ASN A CA 1
ATOM 1521 C C . ASN A 1 199 ? 4.49102 -7.12453 9.19995 1.000 14.88343 196 ASN A C 1
ATOM 1522 O O . ASN A 1 199 ? 3.40453 -6.93664 8.63791 1.000 14.85775 196 ASN A O 1
ATOM 1527 N N . PHE A 1 200 ? 5.37928 -6.14709 9.37878 1.000 11.70392 197 PHE A N 1
ATOM 1528 C CA . PHE A 1 200 ? 5.17712 -4.82860 8.78944 1.000 14.12323 197 PHE A CA 1
ATOM 1529 C C . PHE A 1 200 ? 4.98382 -4.92674 7.28127 1.000 12.11705 197 PHE A C 1
ATOM 1530 O O . PHE A 1 200 ? 4.02033 -4.37927 6.72725 1.000 11.98236 197 PHE A O 1
ATOM 1538 N N . TYR A 1 201 ? 5.90464 -5.61162 6.59532 1.000 12.48937 198 TYR A N 1
ATOM 1539 C CA . TYR A 1 201 ? 5.75940 -5.78487 5.15264 1.000 13.14558 198 TYR A CA 1
ATOM 1540 C C . TYR A 1 201 ? 4.48847 -6.54694 4.82127 1.000 12.59568 198 TYR A C 1
ATOM 1541 O O . TYR A 1 201 ? 3.75851 -6.17312 3.89915 1.000 13.47811 198 TYR A O 1
ATOM 1550 N N . GLY A 1 202 ? 4.20701 -7.61669 5.57076 1.000 14.45091 199 GLY A N 1
ATOM 1551 C CA . GLY A 1 202 ? 3.01419 -8.40641 5.30029 1.000 17.06311 199 GLY A CA 1
ATOM 1552 C C . GLY A 1 202 ? 1.73337 -7.60543 5.44019 1.000 16.92663 199 GLY A C 1
ATOM 1553 O O . GLY A 1 202 ? 0.84666 -7.67147 4.58486 1.000 15.51548 199 GLY A O 1
ATOM 1554 N N . ASP A 1 203 ? 1.62000 -6.83882 6.52912 1.000 13.49035 200 ASP A N 1
ATOM 1555 C CA . ASP A 1 203 ? 0.42911 -6.02491 6.75972 1.000 12.64427 200 ASP A CA 1
ATOM 1556 C C . ASP A 1 203 ? 0.29359 -4.92841 5.70760 1.000 15.71902 200 ASP A C 1
ATOM 1557 O O . ASP A 1 203 ? -0.81253 -4.66182 5.21689 1.000 16.51066 200 ASP A O 1
ATOM 1562 N N . LEU A 1 204 ? 1.40763 -4.27501 5.35450 1.000 12.69558 201 LEU A N 1
ATOM 1563 C CA . LEU A 1 204 ? 1.35966 -3.19537 4.36868 1.000 12.05610 201 LEU A CA 1
ATOM 1564 C C . LEU A 1 204 ? 0.93914 -3.71472 2.99875 1.000 15.40592 201 LEU A C 1
ATOM 1565 O O . LEU A 1 204 ? 0.14553 -3.07242 2.29842 1.000 15.35911 201 LEU A O 1
ATOM 1570 N N . ARG A 1 205 ? 1.47030 -4.87229 2.59746 1.000 12.22278 202 ARG A N 1
ATOM 1571 C CA . ARG A 1 205 ? 1.10336 -5.44601 1.30644 1.000 13.51136 202 ARG A CA 1
ATOM 1572 C C . ARG A 1 205 ? -0.37947 -5.77952 1.25758 1.000 19.68594 202 ARG A C 1
ATOM 1573 O O . ARG A 1 205 ? -1.02893 -5.62110 0.21288 1.000 19.31868 202 ARG A O 1
ATOM 1581 N N . LYS A 1 206 ? -0.93923 -6.21858 2.38866 1.000 17.64341 203 LYS A N 1
ATOM 1582 C CA . LYS A 1 206 ? -2.36534 -6.53430 2.43320 1.000 19.78769 203 LYS A CA 1
ATOM 1583 C C . LYS A 1 206 ? -3.22780 -5.27957 2.45842 1.000 24.47993 203 LYS A C 1
ATOM 1584 O O . LYS A 1 206 ? -4.36674 -5.30201 1.97021 1.000 28.83951 203 LYS A O 1
ATOM 1590 N N . ALA A 1 207 ? -2.71142 -4.17949 3.00949 1.000 20.68661 204 ALA A N 1
ATOM 1591 C CA . ALA A 1 207 ? -3.47821 -2.93763 3.04220 1.000 25.99853 204 ALA A CA 1
ATOM 1592 C C . ALA A 1 207 ? -3.65480 -2.33891 1.65472 1.000 29.69562 204 ALA A C 1
ATOM 1593 O O . ALA A 1 207 ? -4.59514 -1.57256 1.42780 1.000 28.63958 204 ALA A O 1
ATOM 1595 N N . LEU A 1 208 ? -2.75804 -2.64894 0.72880 1.000 29.14913 205 LEU A N 1
ATOM 1596 C CA . LEU A 1 208 ? -2.77553 -1.99990 -0.57491 1.000 33.36221 205 LEU A CA 1
ATOM 1597 C C . LEU A 1 208 ? -3.56951 -2.83210 -1.57407 1.000 36.81662 205 LEU A C 1
ATOM 1598 O O . LEU A 1 208 ? -4.74154 -3.14189 -1.33787 1.000 41.57511 205 LEU A O 1
#

Sequence (200 aa):
LSDVASFATKLKNTLIQYHSIEEDKWRVAKKTKDVTVWRKPSEEFNGYLYKAQGVIDDLVYSIIDHIRPGPSRLDWDSLMTSLDILENFEENCCVMRYTTAGQGGISPREFVDFSYTVGYKEGLLSCGISLDWDEKRPEFVRGYNHPCGWFCVPLKDNPNQSLLTGYIQTDLRGMIPQSAVDTAMASTLTNFYGDLRKAL

Nearest PDB structures (foldseek):
  6l1m-assembly1_A  TM=1.005E+00  e=2.593E-38  Homo sapiens
  6l1d-assembly2_B  TM=9.895E-01  e=6.828E-34  Homo sapiens
  5brl-assembly2_B  TM=9.690E-01  e=4.048E-32  Mus musculus
  1jss-assembly2_B  TM=9.825E-01  e=4.439E-31  Mus musculus
  2r55-assembly2_B  TM=9.383E-01  e=1.895E-19  Homo sapiens

Secondary structure (DSSP, 8-state):
---HHHHHHHHHHHHHHHHT--GGG-EEEEE-SSEEEEEEE-SSSSSEEEEEEEEESS-HHHHHHHHSSSHHHHHH-TTEEEEEEEEEEETTEEEEEEEE--BTTBPPEEEEEEEEEEEETTEEEEEEEE-------TTSEE-EE-SEEEEEEEETTEEEEEEEEEEE-EE--SS--HHHHHHHHHHHHHHHHHHHHHH-

Organism: Homo sapiens (NCBI:txid9606)

Radius of gyration: 15.9 Å; Cα contacts (8 Å, |Δi|>4): 400; chains: 1; bounding box: 36×40×46 Å

Solvent-accessible surface area: 10303 Å² total; per-residue (Å²): 102,127,78,38,75,48,55,6,71,145,7,54,80,36,0,58,106,13,50,79,38,126,98,129,126,14,177,86,51,73,133,47,188,87,6,24,0,34,61,26,89,17,157,77,50,164,11,56,3,2,17,0,49,7,50,0,114,32,100,7,156,44,0,1,85,43,4,47,32,19,123,40,36,63,131,24,13,84,41,12,80,32,26,56,79,39,82,110,56,116,150,49,7,13,3,12,20,38,0,20,39,40,53,75,87,17,59,52,16,2,7,0,8,0,12,34,10,29,52,29,173,144,8,27,0,9,4,8,29,4,24,138,72,135,89,181,65,135,126,51,52,49,1,58,4,25,6,17,4,22,1,0,16,31,19,184,122,58,83,115,49,0,43,0,2,0,0,25,2,15,44,22,109,70,198,41,94,67,78,29,19,40,91,6,11,8,31,36,3,18,82,10,0,22,26,0,68,173,42,78